Protein AF-A0A2S9XK35-F1 (afdb_monomer)

Mean predicted aligned error: 6.44 Å

InterPro domains:
  IPR001872 Peptidase A8, signal peptidase II [MF_00161] (10-210)
  IPR001872 Peptidase A8, signal peptidase II [PF01252] (18-203)
  IPR001872 Peptidase A8, signal peptidase II [PR00781] (56-64)
  IPR001872 Peptidase A8, signal peptidase II [PR00781] (185-201)
  IPR001872 Peptidase A8, signal peptidase II [PS00855] (112-124)
  IPR001872 Peptidase A8, signal peptidase II [PTHR33695] (13-204)

Structure (mmCIF, N/CA/C/O backbone):
data_AF-A0A2S9XK35-F1
#
_entry.id   AF-A0A2S9XK35-F1
#
loop_
_atom_site.group_PDB
_atom_site.id
_atom_site.type_symbol
_atom_site.label_atom_id
_atom_site.label_alt_id
_atom_site.label_comp_id
_atom_site.label_asym_id
_atom_site.label_entity_id
_atom_site.label_seq_id
_atom_site.pdbx_PDB_ins_code
_atom_site.Cartn_x
_atom_site.Cartn_y
_atom_site.Cartn_z
_atom_site.occupancy
_atom_site.B_iso_or_equiv
_atom_site.auth_seq_id
_atom_site.auth_comp_id
_atom_site.auth_asym_id
_atom_site.auth_atom_id
_atom_site.pdbx_PDB_model_num
ATOM 1 N N . MET A 1 1 ? 19.469 -1.398 -33.735 1.00 47.41 1 MET A N 1
ATOM 2 C CA . MET A 1 1 ? 19.296 -0.023 -33.203 1.00 47.41 1 MET A CA 1
ATOM 3 C C . MET A 1 1 ? 18.673 -0.110 -31.818 1.00 47.41 1 MET A C 1
ATOM 5 O O . MET A 1 1 ? 17.563 -0.621 -31.717 1.00 47.41 1 MET A O 1
ATOM 9 N N . SER A 1 2 ? 19.372 0.320 -30.759 1.00 52.56 2 SER A N 1
ATOM 10 C CA . SER A 1 2 ? 18.796 0.331 -29.409 1.00 52.56 2 SER A CA 1
ATOM 11 C C . SER A 1 2 ? 17.634 1.321 -29.371 1.00 52.56 2 SER A C 1
ATOM 13 O O . SER A 1 2 ? 17.731 2.475 -29.794 1.00 52.56 2 SER A O 1
ATOM 15 N N . ALA A 1 3 ? 16.479 0.855 -28.922 1.00 56.62 3 ALA A N 1
ATOM 16 C CA . ALA A 1 3 ? 15.301 1.690 -28.818 1.00 56.62 3 ALA A CA 1
ATOM 17 C C . ALA A 1 3 ? 15.366 2.485 -27.506 1.00 56.62 3 ALA A C 1
ATOM 19 O O . ALA A 1 3 ? 14.609 2.222 -26.573 1.00 56.62 3 ALA A O 1
ATOM 20 N N . SER A 1 4 ? 16.295 3.439 -27.407 1.00 64.06 4 SER A N 1
ATOM 21 C CA . SER A 1 4 ? 16.491 4.198 -26.174 1.00 64.06 4 SER A CA 1
ATOM 22 C C . SER A 1 4 ? 15.391 5.254 -25.994 1.00 64.06 4 SER A C 1
ATOM 24 O O . SER A 1 4 ? 15.069 6.044 -26.887 1.00 64.06 4 SER A O 1
ATOM 26 N N . ILE A 1 5 ? 14.750 5.243 -24.825 1.00 75.75 5 ILE A N 1
ATOM 27 C CA . ILE A 1 5 ? 14.012 6.400 -24.312 1.00 75.75 5 ILE A CA 1
ATOM 28 C C . ILE A 1 5 ? 15.035 7.218 -23.526 1.00 75.75 5 ILE A C 1
ATOM 30 O O . ILE A 1 5 ? 15.761 6.651 -22.708 1.00 75.75 5 ILE A O 1
ATOM 34 N N . SER A 1 6 ? 15.100 8.534 -23.748 1.00 87.94 6 SER A N 1
ATOM 35 C CA . SER A 1 6 ? 16.012 9.384 -22.979 1.00 87.94 6 SER A CA 1
ATOM 36 C C . SER A 1 6 ? 15.723 9.289 -21.478 1.00 87.94 6 SER A C 1
ATOM 38 O O . SER A 1 6 ? 14.574 9.113 -21.060 1.00 87.94 6 SER A O 1
ATOM 40 N N . GLN A 1 7 ? 16.766 9.427 -20.657 1.00 90.00 7 GLN A N 1
ATOM 41 C CA . GLN A 1 7 ? 16.650 9.340 -19.199 1.00 90.00 7 GLN A CA 1
ATOM 42 C C . GLN A 1 7 ? 15.595 10.312 -18.656 1.00 90.00 7 GLN A C 1
ATOM 44 O O . GLN A 1 7 ? 14.733 9.906 -17.885 1.00 90.00 7 GLN A O 1
ATOM 49 N N . THR A 1 8 ? 15.580 11.557 -19.140 1.00 92.94 8 THR A N 1
ATOM 50 C CA . THR A 1 8 ? 14.581 12.569 -18.762 1.00 92.94 8 THR A CA 1
ATOM 51 C C . THR A 1 8 ? 13.151 12.106 -19.027 1.00 92.94 8 THR A C 1
ATOM 53 O O . THR A 1 8 ? 12.295 12.237 -18.161 1.00 92.94 8 THR A O 1
ATOM 56 N N . ARG A 1 9 ? 12.877 11.516 -20.199 1.00 93.12 9 ARG A N 1
ATOM 57 C CA . ARG A 1 9 ? 11.532 11.024 -20.540 1.00 93.12 9 ARG A CA 1
ATOM 58 C C . ARG A 1 9 ? 11.127 9.834 -19.674 1.00 93.12 9 ARG A C 1
ATOM 60 O O . ARG A 1 9 ? 9.968 9.743 -19.285 1.00 93.12 9 ARG A O 1
ATOM 67 N N . ARG A 1 10 ? 12.069 8.942 -19.348 1.00 93.31 10 ARG A N 1
ATOM 68 C CA . ARG A 1 10 ? 11.820 7.820 -18.430 1.00 93.31 10 ARG A CA 1
ATOM 69 C C . ARG A 1 10 ? 11.496 8.311 -17.023 1.00 93.31 10 ARG A C 1
ATOM 71 O O . 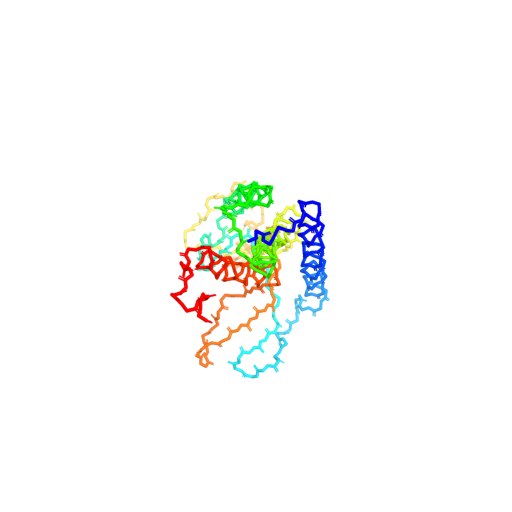ARG A 1 10 ? 10.508 7.871 -16.450 1.00 93.31 10 ARG A O 1
ATOM 78 N N . LEU A 1 11 ? 12.284 9.241 -16.489 1.00 95.69 11 LEU A N 1
ATOM 79 C CA . LEU A 1 11 ? 12.044 9.804 -15.160 1.00 95.69 11 LEU A CA 1
ATOM 80 C C . LEU A 1 11 ? 10.743 10.617 -15.108 1.00 95.69 11 LEU A C 1
ATOM 82 O O . LEU A 1 11 ? 10.013 10.508 -14.131 1.00 95.69 11 LEU A O 1
ATOM 86 N N . ALA A 1 12 ? 10.402 11.353 -16.171 1.00 97.44 12 ALA A N 1
ATOM 87 C CA . ALA A 1 12 ? 9.118 12.046 -16.274 1.00 97.44 12 ALA A CA 1
ATOM 88 C C . ALA A 1 12 ? 7.932 11.066 -16.292 1.00 97.44 12 ALA A C 1
ATOM 90 O O . ALA A 1 12 ? 6.956 11.270 -15.575 1.00 97.44 12 ALA A O 1
ATOM 91 N N . LEU A 1 13 ? 8.033 9.972 -17.059 1.00 97.38 13 LEU A N 1
ATOM 92 C CA . LEU A 1 13 ? 7.028 8.907 -17.060 1.00 97.38 13 LEU A CA 1
ATOM 93 C C . LEU A 1 13 ? 6.891 8.270 -15.673 1.00 97.38 13 LEU A C 1
ATOM 95 O O . LEU A 1 13 ? 5.775 8.104 -15.189 1.00 97.38 13 LEU A O 1
ATOM 99 N N . ALA A 1 14 ? 8.011 7.939 -15.027 1.00 98.19 14 ALA A N 1
ATOM 100 C CA . ALA A 1 14 ? 7.999 7.371 -13.685 1.00 98.19 14 ALA A CA 1
ATOM 101 C C . ALA A 1 14 ? 7.348 8.328 -12.678 1.00 98.19 14 ALA A C 1
ATOM 103 O O . ALA A 1 14 ? 6.465 7.915 -11.936 1.00 98.19 14 ALA A O 1
ATOM 104 N N . GLY A 1 15 ? 7.723 9.610 -12.701 1.00 98.50 15 GLY A N 1
ATOM 105 C CA . GLY A 1 15 ? 7.135 10.639 -11.845 1.00 98.50 15 GLY A CA 1
ATOM 106 C C . GLY A 1 15 ? 5.628 10.791 -12.052 1.00 98.50 15 GLY A C 1
ATOM 107 O O . GLY A 1 15 ? 4.889 10.852 -11.075 1.00 98.50 15 GLY A O 1
ATOM 108 N N . LEU A 1 16 ? 5.157 10.772 -13.304 1.00 98.62 16 LEU A N 1
ATOM 109 C CA . LEU A 1 16 ? 3.727 10.816 -13.616 1.00 98.62 16 LEU A CA 1
ATOM 110 C C . LEU A 1 16 ? 2.985 9.591 -13.063 1.00 98.62 16 LEU A C 1
ATOM 112 O O . LEU A 1 16 ? 1.957 9.745 -12.412 1.00 98.62 16 LEU A O 1
ATOM 116 N N . VAL A 1 17 ? 3.508 8.383 -13.290 1.00 98.75 17 VAL A N 1
ATOM 117 C CA . VAL A 1 17 ? 2.893 7.142 -12.787 1.00 98.75 17 VAL A CA 1
ATOM 118 C C . VAL A 1 17 ? 2.875 7.121 -11.257 1.00 98.75 17 VAL A C 1
ATOM 120 O O . VAL A 1 17 ? 1.852 6.767 -10.676 1.00 98.75 17 VAL A O 1
ATOM 123 N N . VAL A 1 18 ? 3.959 7.556 -10.604 1.00 98.81 18 VAL A N 1
ATOM 124 C CA . VAL A 1 18 ? 4.015 7.685 -9.140 1.00 98.81 18 VAL A CA 1
ATOM 125 C C . VAL A 1 18 ? 2.978 8.682 -8.640 1.00 98.81 18 VAL A C 1
ATOM 127 O O . VAL A 1 18 ? 2.222 8.351 -7.735 1.00 98.81 18 VAL A O 1
ATOM 130 N N . ALA A 1 19 ? 2.898 9.873 -9.237 1.00 98.69 19 ALA A N 1
ATOM 131 C CA . ALA A 1 19 ? 1.948 10.901 -8.824 1.00 98.69 19 ALA A CA 1
ATOM 132 C C . ALA A 1 19 ? 0.492 10.433 -8.965 1.00 98.69 19 ALA A C 1
ATOM 134 O O . ALA A 1 19 ? -0.307 10.634 -8.053 1.00 98.69 19 ALA A O 1
ATOM 135 N N . LEU A 1 20 ? 0.155 9.769 -10.075 1.00 98.69 20 LEU A N 1
ATOM 136 C CA . LEU A 1 20 ? -1.187 9.233 -10.307 1.00 98.69 20 LEU A CA 1
ATOM 137 C C . LEU A 1 20 ? -1.522 8.088 -9.347 1.00 98.69 20 LEU A C 1
ATOM 139 O O . LEU A 1 20 ? -2.587 8.106 -8.733 1.00 98.69 20 LEU A O 1
ATOM 143 N N . GLY A 1 21 ? -0.617 7.117 -9.187 1.00 98.69 21 GLY A N 1
ATOM 144 C CA . GLY A 1 21 ? -0.823 5.982 -8.286 1.00 98.69 21 GLY A CA 1
ATOM 145 C C . GLY A 1 21 ? -0.954 6.421 -6.828 1.00 98.69 21 GLY A C 1
ATOM 146 O O . GLY A 1 21 ? -1.874 5.994 -6.135 1.00 98.69 21 GLY A O 1
ATOM 147 N N . LEU A 1 22 ? -0.088 7.336 -6.386 1.00 98.50 22 LEU A N 1
ATOM 148 C CA . LEU A 1 22 ? -0.118 7.893 -5.037 1.00 98.50 22 LEU A CA 1
ATOM 149 C C . LEU A 1 22 ? -1.368 8.745 -4.796 1.00 98.50 22 LEU A C 1
ATOM 151 O O . LEU A 1 22 ? -2.002 8.626 -3.751 1.00 98.50 22 LEU A O 1
ATOM 155 N N . GLY A 1 23 ? -1.735 9.590 -5.764 1.00 98.62 23 GLY A N 1
ATOM 156 C CA . GLY A 1 23 ? -2.935 10.419 -5.687 1.00 98.62 23 GLY A CA 1
ATOM 157 C C . GLY A 1 23 ? -4.203 9.576 -5.585 1.00 98.62 23 GLY A C 1
ATOM 158 O O . GLY A 1 23 ? -5.043 9.839 -4.726 1.00 98.62 23 GLY A O 1
ATOM 159 N N . LEU A 1 24 ? -4.314 8.524 -6.403 1.00 98.75 24 LEU A N 1
ATOM 160 C CA . LEU A 1 24 ? -5.439 7.592 -6.361 1.00 98.75 24 LEU A CA 1
ATOM 161 C C . LEU A 1 24 ? -5.487 6.811 -5.040 1.00 98.75 24 LEU A C 1
ATOM 163 O O . LEU A 1 24 ? -6.554 6.710 -4.436 1.00 98.75 24 LEU A O 1
ATOM 167 N N . ASP A 1 25 ? -4.352 6.296 -4.562 1.00 98.75 25 ASP A N 1
ATOM 168 C CA . ASP A 1 25 ? -4.268 5.583 -3.282 1.00 98.75 25 ASP A CA 1
ATOM 169 C C . ASP A 1 25 ? -4.704 6.463 -2.107 1.00 98.75 25 ASP A C 1
ATOM 171 O O . ASP A 1 25 ? -5.607 6.111 -1.351 1.00 98.75 25 ASP A O 1
ATOM 175 N N . GLN A 1 26 ? -4.128 7.657 -1.984 1.00 98.75 26 GLN A N 1
ATOM 176 C CA . GLN A 1 26 ? -4.429 8.547 -0.865 1.00 98.75 26 GLN A CA 1
ATOM 177 C C . GLN A 1 26 ? -5.861 9.087 -0.924 1.00 98.75 26 GLN A C 1
ATOM 179 O O . GLN A 1 26 ? -6.517 9.211 0.116 1.00 98.75 26 GLN A O 1
ATOM 184 N N . TRP A 1 27 ? -6.382 9.354 -2.125 1.00 98.69 27 TRP A N 1
ATOM 185 C CA . TRP A 1 27 ? -7.778 9.743 -2.303 1.00 98.69 27 TRP A CA 1
ATOM 186 C C . TRP A 1 27 ? -8.739 8.622 -1.897 1.00 98.69 27 TRP A C 1
ATOM 188 O O . TRP A 1 27 ? -9.655 8.860 -1.108 1.00 98.69 27 TRP A O 1
ATOM 198 N N . THR A 1 28 ? -8.510 7.395 -2.368 1.00 98.69 28 THR A N 1
ATOM 199 C CA . THR A 1 28 ? -9.380 6.251 -2.060 1.00 98.69 28 THR A CA 1
ATOM 200 C C . THR A 1 28 ? -9.310 5.846 -0.587 1.00 98.69 28 THR A C 1
ATOM 202 O O . THR A 1 28 ? -10.352 5.601 0.015 1.00 98.69 28 THR A O 1
ATOM 205 N N . LYS A 1 29 ? -8.135 5.902 0.052 1.00 98.56 29 LYS A N 1
ATOM 206 C CA . LYS A 1 29 ? -7.993 5.718 1.509 1.00 98.56 29 LYS A CA 1
ATOM 207 C C . LYS A 1 29 ? -8.722 6.791 2.309 1.00 98.56 29 LYS A C 1
ATOM 209 O O . LYS A 1 29 ? -9.363 6.489 3.316 1.00 98.56 29 LYS A O 1
ATOM 214 N N . ARG A 1 30 ? -8.657 8.055 1.870 1.00 98.38 30 ARG A N 1
ATOM 215 C CA . ARG A 1 30 ? -9.420 9.138 2.505 1.00 98.38 30 ARG A CA 1
ATOM 216 C C . ARG A 1 30 ? -10.921 8.897 2.375 1.00 98.38 30 ARG A C 1
ATOM 218 O O . ARG A 1 30 ? -11.624 9.045 3.368 1.00 98.38 30 ARG A O 1
ATOM 225 N N . TRP A 1 31 ? -11.383 8.501 1.193 1.00 98.44 31 TRP A N 1
ATOM 226 C CA . TRP A 1 31 ? -12.778 8.144 0.951 1.00 98.44 31 TRP A CA 1
ATOM 227 C C . TRP A 1 31 ? -13.235 6.963 1.819 1.00 98.44 31 TRP A C 1
ATOM 229 O O . TRP A 1 31 ? -14.295 7.048 2.441 1.00 98.44 31 TRP A O 1
ATOM 239 N N . ALA A 1 32 ? -12.432 5.901 1.923 1.00 98.38 32 ALA A N 1
ATOM 240 C CA . ALA A 1 32 ? -12.728 4.749 2.770 1.00 98.38 32 ALA A CA 1
ATOM 241 C C . ALA A 1 32 ? -12.843 5.163 4.245 1.00 98.38 32 ALA A C 1
ATOM 243 O O . ALA A 1 32 ? -13.813 4.815 4.912 1.00 98.38 32 ALA A O 1
ATOM 244 N N . PHE A 1 33 ? -11.916 5.993 4.732 1.00 97.31 33 PHE A N 1
ATOM 245 C CA . PHE A 1 33 ? -11.967 6.525 6.094 1.00 97.31 33 PHE A CA 1
ATOM 246 C C . PHE A 1 33 ? -13.232 7.347 6.372 1.00 97.31 33 PHE A C 1
ATOM 248 O O . PHE A 1 33 ? -13.799 7.244 7.452 1.00 97.31 33 PHE A O 1
ATOM 255 N N . THR A 1 34 ? -13.681 8.185 5.434 1.00 97.44 34 THR A N 1
ATOM 256 C CA . THR A 1 34 ? -14.853 9.047 5.667 1.00 97.44 34 THR A CA 1
ATOM 257 C C . THR A 1 34 ? -16.188 8.350 5.427 1.00 97.44 34 THR A C 1
ATOM 259 O O . THR A 1 34 ? -17.202 8.831 5.919 1.00 97.44 34 THR A O 1
ATOM 262 N N . THR A 1 35 ? -16.204 7.269 4.644 1.00 97.81 35 THR A N 1
ATOM 263 C CA . THR A 1 35 ? -17.449 6.675 4.126 1.00 97.81 35 THR A CA 1
ATOM 264 C C . THR A 1 35 ? -17.699 5.262 4.638 1.00 97.81 35 THR A C 1
ATOM 266 O O . THR A 1 35 ? -18.851 4.895 4.824 1.00 97.81 35 THR A O 1
ATOM 269 N N . LEU A 1 36 ? -16.648 4.462 4.839 1.00 97.94 36 LEU A N 1
ATOM 270 C CA . LEU A 1 36 ? -16.760 3.051 5.231 1.00 97.94 36 LEU A CA 1
ATOM 271 C C . LEU A 1 36 ? -16.461 2.829 6.719 1.00 97.94 36 LEU A C 1
ATOM 273 O O . LEU A 1 36 ? -16.944 1.867 7.308 1.00 97.94 36 LEU A O 1
ATOM 277 N N . ARG A 1 37 ? -15.672 3.707 7.351 1.00 96.19 37 ARG A N 1
ATOM 278 C CA . ARG A 1 37 ? -15.339 3.592 8.778 1.00 96.19 37 ARG A CA 1
ATOM 279 C C . ARG A 1 37 ? -16.618 3.607 9.620 1.00 96.19 37 ARG A C 1
ATOM 281 O O . ARG A 1 37 ? -17.408 4.542 9.519 1.00 96.19 37 ARG A O 1
ATOM 288 N N . GLN A 1 38 ? -16.785 2.589 10.470 1.00 93.50 38 GLN A N 1
ATOM 289 C CA . GLN A 1 38 ? -17.968 2.377 11.326 1.00 93.50 38 GLN A CA 1
ATOM 290 C C . GLN A 1 38 ? -19.287 2.148 10.564 1.00 93.50 38 GLN A C 1
ATOM 292 O O . GLN A 1 38 ? -20.362 2.305 11.139 1.00 93.50 38 GLN A O 1
ATOM 297 N N . GLN A 1 39 ? -19.218 1.768 9.288 1.00 96.69 39 GLN A N 1
ATOM 298 C CA . GLN A 1 39 ? -20.378 1.373 8.494 1.00 96.69 39 GLN A CA 1
ATOM 299 C C . GLN A 1 39 ? -20.355 -0.138 8.226 1.00 96.69 39 GLN A C 1
ATOM 301 O O . GLN A 1 39 ? -19.293 -0.755 8.317 1.00 96.69 39 GLN A O 1
ATOM 306 N N . PRO A 1 40 ? -21.505 -0.750 7.892 1.00 96.19 40 PRO A N 1
ATOM 307 C CA . PRO A 1 40 ? -21.530 -2.108 7.365 1.00 96.19 40 PRO A CA 1
ATOM 308 C C . PRO A 1 40 ? -20.728 -2.202 6.062 1.00 96.19 40 PRO A C 1
ATOM 310 O O . PRO A 1 40 ? -20.687 -1.240 5.287 1.00 96.19 40 PRO A O 1
ATOM 313 N N . ALA A 1 41 ? -20.156 -3.377 5.795 1.00 95.44 41 ALA A N 1
ATOM 314 C CA . ALA A 1 41 ? -19.476 -3.655 4.538 1.00 95.44 41 ALA A CA 1
ATOM 315 C C . ALA A 1 41 ? -20.400 -3.373 3.341 1.00 95.44 41 ALA A C 1
ATOM 317 O O . ALA A 1 41 ? -21.566 -3.780 3.304 1.00 95.44 41 ALA A O 1
ATOM 318 N N . LYS A 1 42 ? -19.876 -2.664 2.341 1.00 96.81 42 LYS A N 1
ATOM 319 C CA . LYS A 1 42 ? -20.589 -2.379 1.099 1.00 96.81 42 LYS 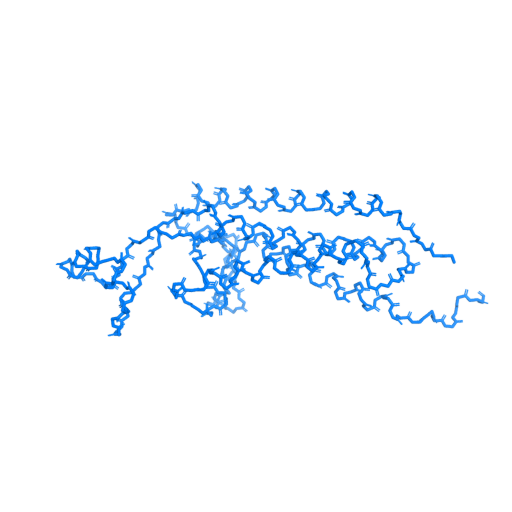A CA 1
ATOM 320 C C . LYS A 1 42 ? -20.340 -3.507 0.104 1.00 96.81 42 LYS A C 1
ATOM 322 O O . LYS A 1 42 ? -19.318 -3.516 -0.581 1.00 96.81 42 LYS A O 1
ATOM 327 N N . VAL A 1 43 ? -21.298 -4.419 -0.007 1.00 96.31 43 VAL A N 1
ATOM 328 C CA . VAL A 1 43 ? -21.262 -5.521 -0.978 1.00 96.31 43 VAL A CA 1
ATOM 329 C C . VAL A 1 43 ? -21.363 -4.963 -2.402 1.00 96.31 43 VAL A C 1
ATOM 331 O O . VAL A 1 43 ? -22.291 -4.218 -2.720 1.00 96.31 43 VAL A O 1
ATOM 334 N N . LEU A 1 44 ? -20.387 -5.290 -3.253 1.00 96.25 44 LEU A N 1
ATOM 335 C CA . LEU A 1 44 ? -20.386 -4.927 -4.676 1.00 96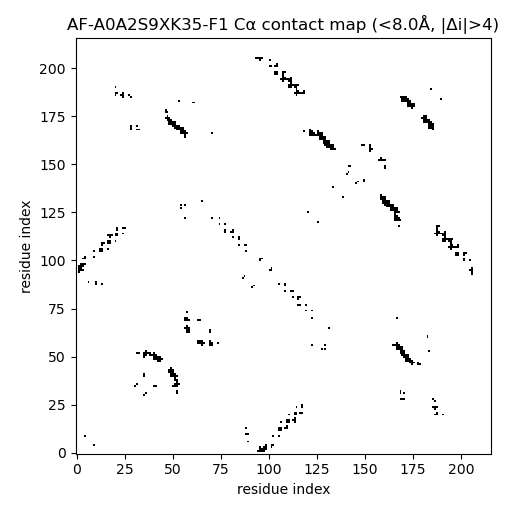.25 44 LEU A CA 1
ATOM 336 C C . LEU A 1 44 ? -20.772 -6.114 -5.556 1.00 96.25 44 LEU A C 1
ATOM 338 O O . LEU A 1 44 ? -21.519 -5.951 -6.517 1.00 96.25 44 LEU A O 1
ATOM 342 N N . VAL A 1 45 ? -20.243 -7.292 -5.225 1.00 94.44 45 VAL A N 1
ATOM 343 C CA . VAL A 1 45 ? -20.577 -8.570 -5.848 1.00 94.44 45 VAL A CA 1
ATOM 344 C C . VAL A 1 45 ? -20.749 -9.568 -4.715 1.00 94.44 45 VAL A C 1
ATOM 346 O O . VAL A 1 45 ? -19.795 -9.831 -3.982 1.00 94.44 45 VAL A O 1
ATOM 349 N N . GLU A 1 46 ? -21.968 -10.077 -4.564 1.00 91.75 46 GLU A N 1
ATOM 350 C CA . GLU A 1 46 ? -22.328 -11.074 -3.552 1.00 91.75 46 GLU A CA 1
ATOM 351 C C . GLU A 1 46 ? -21.327 -12.238 -3.571 1.00 91.75 46 GLU A C 1
ATOM 353 O O . GLU A 1 46 ? -20.937 -12.677 -4.647 1.00 91.75 46 GLU A O 1
ATOM 358 N N . ASP A 1 47 ? -20.844 -12.660 -2.401 1.00 89.62 47 ASP A N 1
ATOM 359 C CA . ASP A 1 47 ? -19.847 -13.728 -2.199 1.00 89.62 47 ASP A CA 1
ATOM 360 C C . ASP A 1 47 ? -18.457 -13.545 -2.841 1.00 89.62 47 ASP A C 1
ATOM 362 O O . ASP A 1 47 ? -17.617 -14.438 -2.726 1.00 89.62 47 ASP A O 1
ATOM 366 N N . TRP A 1 48 ? -18.168 -12.411 -3.495 1.00 92.44 48 TRP A N 1
ATOM 367 C CA . TRP A 1 48 ? -16.901 -12.210 -4.222 1.00 92.44 48 TRP A CA 1
ATOM 368 C C . TRP A 1 48 ? -16.157 -10.930 -3.856 1.00 92.44 48 TRP A C 1
ATOM 370 O O . TRP A 1 48 ? -14.930 -10.960 -3.737 1.00 92.44 48 TRP A O 1
ATOM 380 N N . LEU A 1 49 ? -16.862 -9.805 -3.717 1.00 95.00 49 LEU A N 1
ATOM 381 C CA . LEU A 1 49 ? -16.245 -8.487 -3.576 1.00 95.00 49 LEU A CA 1
ATOM 382 C C . LEU A 1 49 ? -17.094 -7.555 -2.713 1.00 95.00 49 LEU A C 1
ATOM 384 O O . LEU A 1 49 ? -18.231 -7.221 -3.054 1.00 95.00 49 LEU A O 1
ATOM 388 N N . GLU A 1 50 ? -16.476 -7.022 -1.669 1.00 96.38 50 GLU A N 1
ATOM 389 C CA . GLU A 1 50 ? -17.052 -5.977 -0.830 1.00 96.38 50 GLU A CA 1
ATOM 390 C C . GLU A 1 50 ? -16.021 -4.891 -0.507 1.00 96.38 50 GLU A C 1
ATOM 392 O O . GLU A 1 50 ? -14.806 -5.077 -0.651 1.00 96.38 50 GLU A O 1
ATOM 397 N N . LEU A 1 51 ? -16.528 -3.736 -0.079 1.00 98.00 51 LEU A N 1
ATOM 398 C CA . LEU A 1 51 ? -15.725 -2.651 0.464 1.00 98.00 51 LEU A CA 1
ATOM 399 C C . LEU A 1 51 ? -16.012 -2.508 1.958 1.00 98.00 51 LEU A C 1
ATOM 401 O O . LEU A 1 51 ? -17.105 -2.092 2.342 1.00 98.00 51 LEU A O 1
ATOM 405 N N . ASP A 1 52 ? -15.025 -2.829 2.785 1.00 96.81 52 ASP A N 1
ATOM 406 C CA . ASP A 1 52 ? -15.123 -2.829 4.247 1.00 96.81 52 ASP A CA 1
ATOM 407 C C . ASP A 1 52 ? -13.894 -2.153 4.846 1.00 96.81 52 ASP A C 1
ATOM 409 O O . ASP A 1 52 ? -12.773 -2.460 4.453 1.00 96.81 52 ASP A O 1
ATOM 413 N N . TYR A 1 53 ? -14.090 -1.228 5.783 1.00 97.19 53 TYR A N 1
ATOM 414 C CA . TYR A 1 53 ? -12.986 -0.468 6.359 1.00 97.19 53 TYR A CA 1
ATOM 415 C C . TYR A 1 53 ? -12.158 -1.327 7.315 1.00 97.19 53 TYR A C 1
ATOM 417 O O . TYR A 1 53 ? -12.632 -1.735 8.374 1.00 97.19 53 TYR A O 1
ATOM 425 N N . ALA A 1 54 ? -10.879 -1.501 6.996 1.00 94.12 54 ALA A N 1
ATOM 426 C CA . ALA A 1 54 ? -9.900 -2.121 7.870 1.00 94.12 54 ALA A CA 1
ATOM 427 C C . ALA A 1 54 ? -8.730 -1.163 8.121 1.00 94.12 54 ALA A C 1
ATOM 429 O O . ALA A 1 54 ? -8.227 -0.496 7.215 1.00 94.12 54 ALA A O 1
ATOM 430 N N . PHE A 1 55 ? -8.279 -1.102 9.372 1.00 94.31 55 PHE A N 1
ATOM 431 C CA . PHE A 1 55 ? -7.089 -0.348 9.740 1.00 94.31 55 PHE A CA 1
ATOM 432 C C . PHE A 1 55 ? -5.994 -1.295 10.208 1.00 94.31 55 PHE A C 1
ATOM 434 O O . PHE A 1 55 ? -6.167 -2.064 11.153 1.00 94.31 55 PHE A O 1
ATOM 441 N N . ASN A 1 56 ? -4.860 -1.230 9.528 1.00 92.75 56 ASN A N 1
ATOM 442 C CA . ASN A 1 56 ? -3.779 -2.180 9.649 1.00 92.75 56 ASN A CA 1
ATOM 443 C C . ASN A 1 56 ? -2.555 -1.531 10.322 1.00 92.75 56 ASN A C 1
ATOM 445 O O . ASN A 1 56 ? -1.772 -0.843 9.657 1.00 92.75 56 ASN A O 1
ATOM 449 N N . PRO A 1 57 ? -2.345 -1.738 11.635 1.00 88.62 57 PRO A N 1
ATOM 450 C CA . PRO A 1 57 ? -1.241 -1.116 12.366 1.00 88.62 57 PRO A CA 1
ATOM 451 C C . PRO A 1 57 ? 0.122 -1.774 12.100 1.00 88.62 57 PRO A C 1
ATOM 453 O O . PRO A 1 57 ? 1.150 -1.240 12.519 1.00 88.62 57 PRO A O 1
ATOM 456 N N . GLY A 1 58 ? 0.158 -2.934 11.441 1.00 79.94 58 GLY A N 1
ATOM 457 C CA . GLY A 1 58 ? 1.381 -3.727 11.331 1.00 79.94 58 GLY A CA 1
ATOM 458 C C . GLY A 1 58 ? 1.185 -5.216 11.062 1.00 79.94 58 GLY A C 1
ATOM 459 O O . GLY A 1 58 ? 2.104 -5.975 11.326 1.00 79.94 58 GLY A O 1
ATOM 460 N N . SER A 1 59 ? 0.046 -5.648 10.529 1.00 74.19 59 SER A N 1
ATOM 461 C CA . SER A 1 59 ? -0.146 -7.016 10.047 1.00 74.19 59 SER A CA 1
ATOM 462 C C . SER A 1 59 ? 0.073 -7.075 8.535 1.00 74.19 59 SER A C 1
ATOM 464 O O . SER A 1 59 ? -0.368 -6.200 7.795 1.00 74.19 59 SER A O 1
ATOM 466 N N . ALA A 1 60 ? 0.743 -8.104 8.028 1.00 67.62 60 ALA A N 1
ATOM 467 C CA . ALA A 1 60 ? 0.734 -8.394 6.593 1.00 67.62 60 ALA A CA 1
ATOM 468 C C . ALA A 1 60 ? 0.488 -9.881 6.397 1.00 67.62 60 ALA A C 1
ATOM 470 O O . ALA A 1 60 ? 1.244 -10.697 6.914 1.00 67.62 60 ALA A O 1
ATOM 471 N N . PHE A 1 61 ? -0.577 -10.239 5.675 1.00 64.94 61 PHE A N 1
ATOM 472 C CA . PHE A 1 61 ? -0.959 -11.639 5.442 1.00 64.94 61 PHE A CA 1
ATOM 473 C C . PHE A 1 61 ? -1.101 -12.467 6.737 1.00 64.94 61 PHE A C 1
ATOM 475 O O . PHE A 1 61 ? -0.787 -13.653 6.760 1.00 64.94 61 PHE A O 1
ATOM 482 N N . GLY A 1 62 ? -1.536 -11.837 7.836 1.00 64.38 62 GLY A N 1
ATOM 483 C CA . GLY A 1 62 ? -1.648 -12.475 9.153 1.00 64.38 62 GLY A CA 1
ATOM 484 C C . GLY A 1 62 ? -0.329 -12.592 9.928 1.00 64.38 62 GLY A C 1
ATOM 485 O O . GLY A 1 62 ? -0.336 -13.061 11.062 1.00 64.38 62 GLY A O 1
ATOM 486 N N . MET A 1 63 ? 0.795 -12.146 9.359 1.00 65.19 63 MET A N 1
ATOM 487 C CA . MET A 1 63 ? 2.080 -12.070 10.056 1.00 65.19 63 MET A CA 1
ATOM 488 C C . MET A 1 63 ? 2.114 -10.860 10.994 1.00 65.19 63 MET A C 1
ATOM 490 O O . MET A 1 63 ? 1.549 -9.816 10.680 1.00 65.19 63 MET A O 1
ATOM 494 N N . PHE A 1 64 ? 2.823 -10.998 12.115 1.00 68.88 64 PHE A N 1
ATOM 495 C CA . PHE A 1 64 ? 3.094 -9.965 13.126 1.00 68.88 64 PHE A CA 1
ATOM 496 C C . PHE A 1 64 ? 1.911 -9.452 13.965 1.00 68.88 64 PHE A C 1
ATOM 498 O O . PHE A 1 64 ? 2.164 -8.819 14.982 1.00 68.88 64 PHE A O 1
ATOM 505 N N . GLY A 1 65 ? 0.653 -9.753 13.626 1.00 69.94 65 GLY A N 1
ATOM 506 C CA . GLY A 1 65 ? -0.501 -9.477 14.496 1.00 69.94 65 GLY A CA 1
ATOM 507 C C . GLY A 1 65 ? -0.526 -8.052 15.076 1.00 69.94 65 GLY A C 1
ATOM 508 O O . GLY A 1 65 ? -0.333 -7.077 14.351 1.00 69.94 65 GLY A O 1
ATOM 509 N N . ASP A 1 66 ? -0.743 -7.946 16.390 1.00 69.62 66 ASP A N 1
ATOM 510 C CA . ASP A 1 66 ? -0.752 -6.676 17.130 1.00 69.62 66 ASP A CA 1
ATOM 511 C C . ASP A 1 66 ? 0.636 -6.248 17.648 1.00 69.62 66 ASP A C 1
ATOM 513 O O . ASP A 1 66 ? 0.731 -5.279 18.405 1.00 69.62 66 ASP A O 1
ATOM 517 N N . GLU A 1 67 ? 1.719 -6.910 17.225 1.00 76.12 67 GLU A N 1
ATOM 518 C CA . GLU A 1 67 ? 3.060 -6.687 17.769 1.00 76.12 67 GLU A CA 1
ATOM 519 C C . GLU A 1 67 ? 3.514 -5.214 17.648 1.00 76.12 67 GLU A C 1
ATOM 521 O O . GLU A 1 67 ? 3.409 -4.601 16.572 1.00 76.12 67 GLU A O 1
ATOM 526 N N . PRO A 1 68 ? 4.073 -4.616 18.719 1.00 72.94 68 PRO A N 1
ATOM 527 C CA . PRO A 1 68 ? 4.516 -3.220 18.704 1.00 72.94 68 PRO A CA 1
ATOM 528 C C . PRO A 1 68 ? 5.574 -2.922 17.629 1.00 72.94 68 PRO A C 1
ATOM 530 O O . PRO A 1 68 ? 5.546 -1.866 16.994 1.00 72.94 68 PRO A O 1
ATOM 533 N N . GLY A 1 69 ? 6.489 -3.868 17.382 1.00 82.81 69 GLY A N 1
ATOM 534 C CA . GLY A 1 69 ? 7.628 -3.695 16.473 1.00 82.81 69 GLY A CA 1
ATOM 535 C C . GLY A 1 69 ? 7.308 -3.839 14.982 1.00 82.81 69 GLY A C 1
ATOM 536 O O . GLY A 1 69 ? 8.105 -3.419 14.140 1.00 82.81 69 GLY A O 1
ATOM 537 N N . ALA A 1 70 ? 6.145 -4.393 14.632 1.00 85.44 70 ALA A N 1
ATOM 538 C CA . ALA A 1 70 ? 5.825 -4.757 13.254 1.00 85.44 70 ALA A CA 1
ATOM 539 C C . ALA A 1 70 ? 5.827 -3.547 12.309 1.00 85.44 70 ALA A C 1
ATOM 541 O O . ALA A 1 70 ? 6.427 -3.570 11.232 1.00 85.44 70 ALA A O 1
ATOM 542 N N . ARG A 1 71 ? 5.232 -2.433 12.755 1.00 89.38 71 ARG A N 1
ATOM 543 C CA . ARG A 1 71 ? 5.214 -1.163 12.017 1.00 89.38 71 ARG A CA 1
ATOM 544 C C . ARG A 1 71 ? 6.621 -0.695 11.646 1.00 89.38 71 ARG A C 1
ATOM 546 O O . ARG A 1 71 ? 6.842 -0.272 10.512 1.00 89.38 71 ARG A O 1
ATOM 553 N N . THR A 1 72 ? 7.557 -0.770 12.589 1.00 90.56 72 THR A N 1
ATOM 554 C CA . THR A 1 72 ? 8.943 -0.331 12.390 1.00 90.56 72 THR A CA 1
ATOM 555 C C . THR A 1 72 ? 9.628 -1.163 11.313 1.00 90.56 72 THR A C 1
ATOM 557 O O . THR A 1 72 ? 10.268 -0.592 10.432 1.00 90.56 72 THR A O 1
ATOM 560 N N . ILE A 1 73 ? 9.428 -2.485 11.323 1.00 91.31 73 ILE A N 1
ATOM 561 C CA . ILE A 1 73 ? 9.953 -3.385 10.287 1.00 91.31 73 ILE A CA 1
ATOM 562 C C . ILE A 1 73 ? 9.432 -2.959 8.912 1.00 91.31 73 ILE A C 1
ATOM 564 O O . ILE A 1 73 ? 10.228 -2.724 8.005 1.00 91.31 73 ILE A O 1
ATOM 568 N N . PHE A 1 74 ? 8.117 -2.759 8.763 1.00 92.31 74 PHE A N 1
ATOM 569 C CA . PHE A 1 74 ? 7.554 -2.332 7.481 1.00 92.31 74 PHE A CA 1
ATOM 57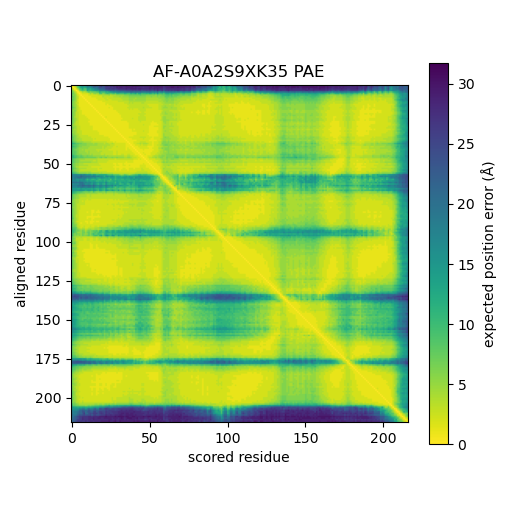0 C C . PHE A 1 74 ? 8.085 -0.978 7.014 1.00 92.31 74 PHE A C 1
ATOM 572 O O . PHE A 1 74 ? 8.370 -0.830 5.828 1.00 92.31 74 PHE A O 1
ATOM 579 N N . ILE A 1 75 ? 8.243 0.003 7.909 1.00 95.00 75 ILE A N 1
ATOM 580 C CA . ILE A 1 75 ? 8.814 1.312 7.557 1.00 95.00 75 ILE A CA 1
ATOM 581 C C . ILE A 1 75 ? 10.242 1.139 7.034 1.00 95.00 75 ILE A C 1
ATOM 583 O O . ILE A 1 75 ? 10.548 1.596 5.934 1.00 95.00 75 ILE A O 1
ATOM 587 N N . VAL A 1 76 ? 11.097 0.447 7.790 1.00 96.00 76 VAL A N 1
ATOM 588 C CA . VAL A 1 76 ? 12.511 0.257 7.443 1.00 96.00 76 VAL A CA 1
ATOM 589 C C . VAL A 1 76 ? 12.647 -0.492 6.117 1.00 96.00 76 VAL A C 1
ATOM 591 O O . VAL A 1 76 ? 13.316 -0.007 5.203 1.00 96.00 76 VAL A O 1
ATOM 594 N N . THR A 1 77 ? 11.960 -1.626 5.964 1.00 94.69 77 THR A N 1
ATOM 595 C CA . THR A 1 77 ? 11.975 -2.408 4.721 1.00 94.69 77 THR A CA 1
ATOM 596 C C . THR A 1 77 ? 11.461 -1.592 3.536 1.00 94.69 77 THR A C 1
ATOM 598 O O . THR A 1 77 ? 12.052 -1.646 2.459 1.00 94.69 77 THR A O 1
ATOM 601 N N . THR A 1 78 ? 10.408 -0.790 3.721 1.00 96.56 78 THR A N 1
ATOM 602 C CA . THR A 1 78 ? 9.851 0.046 2.645 1.00 96.56 78 THR A CA 1
ATOM 603 C C . THR A 1 78 ? 10.818 1.148 2.223 1.00 96.56 78 THR A C 1
ATOM 605 O O . THR A 1 78 ? 10.985 1.381 1.028 1.00 96.56 78 THR A O 1
ATOM 608 N N . VAL A 1 79 ? 11.506 1.795 3.169 1.00 98.25 79 VAL A N 1
ATOM 609 C CA . VAL A 1 79 ? 12.537 2.798 2.857 1.00 98.25 79 VAL A CA 1
ATOM 610 C C . VAL A 1 79 ? 13.664 2.169 2.038 1.00 98.25 79 VAL A C 1
ATOM 612 O O . VAL A 1 79 ? 14.012 2.698 0.984 1.00 98.25 79 VAL A O 1
ATOM 615 N N . PHE A 1 80 ? 14.186 1.010 2.452 1.00 98.44 80 PHE A N 1
ATOM 616 C CA . PHE A 1 80 ? 15.213 0.304 1.679 1.00 98.44 80 PHE A CA 1
ATOM 617 C C . PHE A 1 80 ? 14.722 -0.110 0.286 1.00 98.44 80 PHE A C 1
ATOM 619 O O . PHE A 1 80 ? 15.447 0.072 -0.693 1.00 98.44 80 PHE A O 1
ATOM 626 N N . ALA A 1 81 ? 13.487 -0.606 0.170 1.00 98.12 81 ALA A N 1
ATOM 627 C CA . ALA A 1 81 ? 12.895 -0.958 -1.117 1.00 98.12 81 ALA A CA 1
ATOM 628 C C . ALA A 1 81 ? 12.762 0.264 -2.043 1.00 98.12 81 ALA A C 1
ATOM 630 O O . ALA A 1 81 ? 13.127 0.181 -3.214 1.00 98.12 81 ALA A O 1
ATOM 631 N N . LEU A 1 82 ? 12.304 1.412 -1.531 1.00 98.56 82 LEU A N 1
ATOM 632 C CA . LEU A 1 82 ? 12.198 2.658 -2.298 1.00 98.56 82 LEU A CA 1
ATOM 633 C C . LEU A 1 82 ? 13.567 3.171 -2.758 1.00 98.56 82 LEU A C 1
ATOM 635 O O . LEU A 1 82 ? 13.704 3.574 -3.914 1.00 98.56 82 LEU A O 1
ATOM 639 N N . LEU A 1 83 ? 14.586 3.113 -1.894 1.00 98.56 83 LEU A N 1
ATOM 640 C CA . LEU A 1 83 ? 15.961 3.453 -2.270 1.00 98.56 83 LEU A CA 1
ATOM 641 C C . LEU A 1 83 ? 16.467 2.527 -3.381 1.00 98.56 83 LEU A C 1
ATOM 643 O O . LEU A 1 83 ? 17.020 2.998 -4.373 1.00 98.56 83 LEU A O 1
ATOM 647 N N . TYR A 1 84 ? 16.222 1.221 -3.266 1.00 98.31 84 TYR A N 1
ATOM 648 C CA . TYR A 1 84 ? 16.604 0.266 -4.300 1.00 98.31 84 TYR A CA 1
ATOM 649 C C . TYR A 1 84 ? 15.874 0.539 -5.625 1.00 98.31 84 TYR A C 1
ATOM 651 O O . TYR A 1 84 ? 16.519 0.660 -6.667 1.00 98.31 84 TYR A O 1
ATOM 659 N N . ILE A 1 85 ? 14.556 0.756 -5.603 1.00 98.31 85 ILE A N 1
ATOM 660 C CA . ILE A 1 85 ? 13.772 1.113 -6.796 1.00 98.31 85 ILE A CA 1
ATOM 661 C C . ILE A 1 85 ? 14.290 2.410 -7.433 1.00 98.31 85 ILE A C 1
ATOM 663 O O . ILE A 1 85 ? 14.398 2.485 -8.658 1.00 98.31 85 ILE A O 1
ATOM 667 N N . ALA A 1 86 ? 14.674 3.410 -6.636 1.00 97.81 86 ALA A N 1
ATOM 668 C CA . ALA A 1 86 ? 15.269 4.642 -7.148 1.00 97.81 86 ALA A CA 1
ATOM 669 C C . ALA A 1 86 ? 16.582 4.374 -7.904 1.00 97.81 86 ALA A C 1
ATOM 671 O O . ALA A 1 86 ? 16.797 4.947 -8.976 1.00 97.81 86 ALA A O 1
ATOM 672 N N . THR A 1 87 ? 17.425 3.455 -7.413 1.00 97.44 87 THR A N 1
ATOM 673 C CA . THR A 1 87 ? 18.649 3.061 -8.132 1.00 97.44 87 THR A CA 1
ATOM 674 C C . THR A 1 87 ? 18.330 2.370 -9.459 1.00 97.44 87 THR A C 1
ATOM 676 O O . THR A 1 87 ? 18.964 2.690 -10.462 1.00 97.44 87 THR A O 1
ATOM 679 N N . LEU A 1 88 ? 17.304 1.511 -9.510 1.00 96.50 88 LEU A N 1
ATOM 680 C CA . LEU A 1 88 ? 16.859 0.839 -10.739 1.00 96.50 88 LEU A CA 1
ATOM 681 C C . LEU A 1 88 ? 16.212 1.798 -11.751 1.00 96.50 88 LEU A C 1
ATOM 683 O O . LEU A 1 88 ? 16.388 1.649 -12.961 1.00 96.50 88 LEU A O 1
ATOM 687 N N . LEU A 1 89 ? 15.480 2.812 -11.284 1.00 95.38 89 LEU A N 1
ATOM 688 C CA . LEU A 1 89 ? 14.947 3.864 -12.153 1.00 95.38 89 LEU A CA 1
ATOM 689 C C . LEU A 1 89 ? 16.082 4.695 -12.762 1.00 95.38 89 LEU A C 1
ATOM 691 O O . LEU A 1 89 ? 16.052 4.988 -13.963 1.00 95.38 89 LEU A O 1
ATOM 695 N N . TRP A 1 90 ? 17.103 5.015 -11.960 1.00 95.25 90 TRP A N 1
ATOM 696 C CA . TRP A 1 90 ? 18.290 5.743 -12.404 1.00 95.25 90 TRP A CA 1
ATOM 697 C C . TRP A 1 90 ? 19.151 4.921 -13.374 1.00 95.25 90 TRP A C 1
ATOM 699 O O . TRP A 1 90 ? 19.559 5.420 -14.423 1.00 95.25 90 TRP A O 1
ATOM 709 N N . ARG A 1 91 ? 19.392 3.647 -13.051 1.00 92.81 91 ARG A N 1
ATOM 710 C CA . ARG A 1 91 ? 20.217 2.695 -13.806 1.00 92.81 91 ARG A CA 1
ATOM 711 C C . ARG A 1 91 ? 19.454 1.373 -13.974 1.00 92.81 91 ARG A C 1
ATOM 713 O O . ARG A 1 91 ? 19.548 0.508 -13.106 1.00 92.81 91 ARG A O 1
ATOM 720 N N . PRO A 1 92 ? 18.688 1.207 -15.066 1.00 90.31 92 PRO A N 1
ATOM 721 C CA . PRO A 1 92 ? 17.921 -0.013 -15.293 1.00 90.31 92 PRO A CA 1
ATOM 722 C C . PRO A 1 92 ? 18.852 -1.218 -15.512 1.00 90.31 92 PRO A C 1
ATOM 724 O O . PRO A 1 92 ? 19.948 -1.046 -16.043 1.00 90.31 92 PRO A O 1
ATOM 727 N N . PRO A 1 93 ? 18.410 -2.441 -15.168 1.00 85.69 93 PRO A N 1
ATOM 728 C CA . PRO A 1 93 ? 19.261 -3.637 -15.119 1.00 85.69 93 PRO A CA 1
ATOM 729 C C . PRO A 1 93 ? 19.707 -4.191 -16.488 1.00 85.69 93 PRO A C 1
ATOM 731 O O . PRO A 1 93 ? 20.326 -5.246 -16.539 1.00 85.69 93 PRO A O 1
ATOM 734 N N . GLY A 1 94 ? 19.409 -3.514 -17.601 1.00 82.62 94 GLY A N 1
ATOM 735 C CA . GLY A 1 94 ? 19.811 -3.955 -18.935 1.00 82.62 94 GLY A CA 1
ATOM 736 C C . GLY A 1 94 ? 19.340 -3.028 -20.054 1.00 82.62 94 GLY A C 1
ATOM 737 O O . GLY A 1 94 ? 18.613 -2.055 -19.825 1.00 82.62 94 GLY A O 1
ATOM 738 N N . GLU A 1 95 ? 19.747 -3.346 -21.283 1.00 81.31 95 GLU A N 1
ATOM 739 C CA . GLU A 1 95 ? 19.315 -2.623 -22.477 1.00 81.31 95 GLU A CA 1
ATOM 740 C C . GLU A 1 95 ? 17.995 -3.181 -23.012 1.00 81.31 95 GLU A C 1
ATOM 742 O O . GLU A 1 95 ? 17.897 -4.307 -23.500 1.00 81.31 95 GLU A O 1
ATOM 747 N N . ALA A 1 96 ? 16.950 -2.361 -22.951 1.00 83.44 96 ALA A N 1
ATOM 748 C CA . ALA A 1 96 ? 15.665 -2.716 -23.524 1.00 83.44 96 ALA A CA 1
ATOM 749 C C . ALA A 1 96 ? 15.723 -2.716 -25.061 1.00 83.44 96 ALA A C 1
ATOM 751 O O . ALA A 1 96 ? 16.097 -1.732 -25.699 1.00 83.44 96 ALA A O 1
ATOM 752 N N . ARG A 1 97 ? 15.243 -3.805 -25.666 1.00 80.12 97 ARG A N 1
ATOM 753 C CA . ARG A 1 97 ? 15.218 -3.993 -27.128 1.00 80.12 97 ARG A CA 1
ATOM 754 C C . ARG A 1 97 ? 14.288 -3.034 -27.854 1.00 80.12 97 ARG A C 1
ATOM 756 O O . ARG A 1 97 ? 14.554 -2.627 -28.978 1.00 80.12 97 ARG A O 1
ATOM 763 N N . THR A 1 98 ? 13.169 -2.698 -27.216 1.00 88.00 98 THR A N 1
ATOM 764 C CA . THR A 1 98 ? 12.136 -1.824 -27.778 1.00 88.00 98 THR A CA 1
ATOM 765 C C . THR A 1 98 ? 11.762 -0.734 -26.781 1.00 88.00 98 THR A C 1
ATOM 767 O O . THR A 1 98 ? 11.835 -0.934 -25.565 1.00 88.00 98 THR A O 1
ATOM 770 N N . ARG A 1 99 ? 11.266 0.407 -27.287 1.00 89.50 99 ARG A N 1
ATOM 771 C CA . ARG A 1 99 ? 10.741 1.492 -26.436 1.00 89.50 99 ARG A CA 1
ATOM 772 C C . ARG A 1 99 ? 9.611 0.996 -25.535 1.00 89.50 99 ARG A C 1
ATOM 774 O O . ARG A 1 99 ? 9.491 1.453 -24.407 1.00 89.50 99 ARG A O 1
ATOM 781 N N . ARG A 1 100 ? 8.803 0.042 -26.016 1.00 90.88 100 ARG A N 1
ATOM 782 C CA . ARG A 1 100 ? 7.721 -0.569 -25.233 1.00 90.88 100 ARG A CA 1
ATOM 783 C C . ARG A 1 100 ? 8.273 -1.318 -24.025 1.00 90.88 100 ARG A C 1
ATOM 785 O O . ARG A 1 100 ? 7.819 -1.057 -22.923 1.00 90.88 100 ARG A O 1
ATOM 792 N N . VAL A 1 101 ? 9.293 -2.158 -24.210 1.00 91.69 101 VAL A N 1
ATOM 793 C CA . VAL A 1 101 ? 9.943 -2.882 -23.100 1.00 91.69 101 VAL A CA 1
ATOM 794 C C . VAL A 1 101 ? 10.568 -1.902 -22.100 1.00 91.69 101 VAL A C 1
ATOM 796 O O . VAL A 1 101 ? 10.352 -2.041 -20.899 1.00 91.69 101 VAL A O 1
ATOM 799 N N . ALA A 1 102 ? 11.256 -0.858 -22.576 1.00 91.81 102 ALA A N 1
ATOM 800 C CA . ALA A 1 102 ? 11.812 0.184 -21.706 1.00 91.81 102 ALA A CA 1
ATOM 801 C C . ALA A 1 102 ? 10.726 0.911 -20.885 1.00 91.81 102 ALA A C 1
ATOM 803 O O . ALA A 1 102 ? 10.914 1.194 -19.698 1.00 91.81 102 ALA A O 1
ATOM 804 N N . ALA A 1 103 ? 9.585 1.211 -21.514 1.00 93.94 103 ALA A N 1
ATOM 805 C CA . ALA A 1 103 ? 8.443 1.833 -20.856 1.00 93.94 103 ALA A CA 1
ATOM 806 C C . ALA A 1 103 ? 7.798 0.884 -19.839 1.00 93.94 103 ALA A C 1
ATOM 808 O O . ALA A 1 103 ? 7.522 1.322 -18.730 1.00 93.94 103 ALA A O 1
ATOM 809 N N . THR A 1 104 ? 7.636 -0.405 -20.160 1.00 95.00 104 THR A N 1
ATOM 810 C CA . THR A 1 104 ? 7.114 -1.417 -19.229 1.00 95.00 104 THR A CA 1
ATOM 811 C C . THR A 1 104 ? 7.953 -1.489 -17.957 1.00 95.00 104 THR A C 1
ATOM 813 O O . THR A 1 104 ? 7.383 -1.380 -16.879 1.00 95.00 104 THR A O 1
ATOM 816 N N . GLY A 1 105 ? 9.284 -1.576 -18.065 1.00 95.38 105 GLY A N 1
ATOM 817 C CA . GLY A 1 105 ? 10.165 -1.584 -16.889 1.00 95.38 105 GLY A CA 1
ATOM 818 C C . GLY A 1 105 ? 10.129 -0.275 -16.090 1.00 95.38 105 GLY A C 1
ATOM 819 O O . GLY A 1 105 ? 10.248 -0.268 -14.869 1.00 95.38 105 GLY A O 1
ATOM 820 N N . THR A 1 106 ? 9.922 0.859 -16.766 1.00 96.56 106 THR A N 1
ATOM 821 C CA . THR A 1 106 ? 9.779 2.159 -16.091 1.00 96.56 106 THR A CA 1
ATOM 822 C C . THR A 1 106 ? 8.445 2.254 -15.343 1.00 96.56 106 THR A C 1
ATOM 824 O O . THR A 1 106 ? 8.426 2.650 -14.182 1.00 96.56 106 THR A O 1
ATOM 827 N N . ILE A 1 107 ? 7.338 1.854 -15.978 1.00 98.00 107 ILE A N 1
ATOM 828 C CA . ILE A 1 107 ? 5.995 1.838 -15.383 1.00 98.00 107 ILE A CA 1
ATOM 829 C C . ILE A 1 107 ? 5.944 0.851 -14.217 1.00 98.00 107 ILE A C 1
ATOM 831 O O . ILE A 1 107 ? 5.389 1.180 -13.177 1.00 98.00 107 ILE A O 1
ATOM 835 N N . SER A 1 108 ? 6.554 -0.328 -14.354 1.00 98.25 108 SER A N 1
ATOM 836 C CA . SER A 1 108 ? 6.561 -1.348 -13.306 1.00 98.25 108 SER A CA 1
ATOM 837 C C . SER A 1 108 ? 7.249 -0.853 -12.033 1.00 98.25 108 SER A C 1
ATOM 839 O O . SER A 1 108 ? 6.664 -0.910 -10.955 1.00 98.25 108 SER A O 1
ATOM 841 N N . LEU A 1 109 ? 8.454 -0.285 -12.162 1.00 98.38 109 LEU A N 1
ATOM 842 C CA . LEU A 1 109 ? 9.193 0.300 -11.040 1.00 98.38 109 LEU A CA 1
ATOM 843 C C . LEU A 1 109 ? 8.451 1.499 -10.437 1.00 98.38 109 LEU A C 1
ATOM 845 O O . LEU A 1 109 ? 8.422 1.654 -9.219 1.00 98.38 109 LEU A O 1
ATOM 849 N N . ALA A 1 110 ? 7.818 2.327 -11.271 1.00 98.62 110 ALA A N 1
ATOM 850 C CA . ALA A 1 110 ? 7.029 3.463 -10.811 1.00 98.62 110 ALA A CA 1
ATOM 851 C C . ALA A 1 110 ? 5.762 3.039 -10.050 1.00 98.62 110 ALA A C 1
ATOM 853 O O . ALA A 1 110 ? 5.450 3.642 -9.031 1.00 98.62 110 ALA A O 1
ATOM 854 N N . LEU A 1 111 ? 5.066 1.982 -10.482 1.00 98.88 111 LEU A N 1
ATOM 855 C CA . LEU A 1 111 ? 3.931 1.405 -9.751 1.00 98.88 111 LEU A CA 1
ATOM 856 C C . LEU A 1 111 ? 4.371 0.821 -8.404 1.00 98.88 111 LEU A C 1
ATOM 858 O O . LEU A 1 111 ? 3.734 1.089 -7.387 1.00 98.88 111 LEU A O 1
ATOM 862 N N . MET A 1 112 ? 5.495 0.096 -8.374 1.00 98.81 112 MET A N 1
ATOM 863 C CA . MET A 1 112 ? 6.067 -0.412 -7.123 1.00 98.81 112 MET A CA 1
ATOM 864 C C . MET A 1 112 ? 6.419 0.733 -6.166 1.00 98.81 112 MET A C 1
ATOM 866 O O . MET A 1 112 ? 6.082 0.666 -4.988 1.00 98.81 112 MET A O 1
ATOM 870 N N . ALA A 1 113 ? 7.042 1.805 -6.671 1.00 98.81 113 ALA A N 1
ATOM 871 C CA . ALA A 1 113 ? 7.346 2.994 -5.879 1.00 98.81 113 ALA A CA 1
ATOM 872 C C . ALA A 1 113 ? 6.077 3.702 -5.381 1.00 98.81 113 ALA A C 1
ATOM 874 O O . ALA A 1 113 ? 6.022 4.078 -4.215 1.00 98.81 113 ALA A O 1
ATOM 875 N N . ALA A 1 114 ? 5.055 3.856 -6.231 1.00 98.81 114 ALA A N 1
ATOM 876 C CA . ALA A 1 114 ? 3.781 4.472 -5.866 1.00 98.81 114 ALA A CA 1
ATOM 877 C C . ALA A 1 114 ? 3.095 3.709 -4.727 1.00 98.81 114 ALA A C 1
ATOM 879 O O . ALA A 1 114 ? 2.694 4.312 -3.733 1.00 98.81 114 ALA A O 1
ATOM 880 N N . GLY A 1 115 ? 3.010 2.380 -4.851 1.00 98.56 115 GLY A N 1
ATOM 881 C CA . GLY A 1 115 ? 2.397 1.526 -3.841 1.00 98.56 115 GLY A CA 1
ATOM 882 C C . GLY A 1 115 ? 3.187 1.495 -2.534 1.00 98.56 115 GLY A C 1
ATOM 883 O O . GLY A 1 115 ? 2.633 1.744 -1.465 1.00 98.56 115 GLY A O 1
ATOM 884 N N . ALA A 1 116 ? 4.505 1.291 -2.609 1.00 98.44 116 ALA A N 1
ATOM 885 C CA . ALA A 1 116 ? 5.383 1.345 -1.441 1.00 98.44 116 ALA A CA 1
ATOM 886 C C . ALA A 1 116 ? 5.278 2.693 -0.707 1.00 98.44 116 ALA A C 1
ATOM 888 O O . ALA A 1 116 ? 5.117 2.728 0.512 1.00 98.44 116 ALA A O 1
ATOM 889 N N . LEU A 1 117 ? 5.310 3.807 -1.444 1.00 98.62 117 LEU A N 1
ATOM 890 C CA . LEU A 1 117 ? 5.221 5.143 -0.865 1.00 98.62 117 LEU A CA 1
ATOM 891 C C . LEU A 1 117 ? 3.838 5.430 -0.265 1.00 98.62 117 LEU A C 1
ATOM 893 O O . LEU A 1 117 ? 3.777 5.946 0.845 1.00 98.62 117 LEU A O 1
ATOM 897 N N . GLY A 1 118 ? 2.735 5.065 -0.928 1.00 98.50 118 GLY A N 1
ATOM 898 C CA . GLY A 1 118 ? 1.380 5.282 -0.394 1.00 98.50 118 GLY A CA 1
ATOM 899 C C . GLY A 1 118 ? 1.140 4.555 0.930 1.00 98.50 118 GLY A C 1
ATOM 900 O O . GLY A 1 118 ? 0.582 5.103 1.881 1.00 98.50 118 GLY A O 1
ATOM 901 N N . ASN A 1 119 ? 1.668 3.340 1.040 1.00 97.94 119 ASN A N 1
ATOM 902 C CA . ASN A 1 119 ? 1.644 2.553 2.267 1.00 97.94 119 ASN A CA 1
ATOM 903 C C . ASN A 1 119 ? 2.640 3.041 3.337 1.00 97.94 119 ASN A C 1
ATOM 905 O O . ASN A 1 119 ? 2.419 2.811 4.529 1.00 97.94 119 ASN A O 1
ATOM 909 N N . LEU A 1 120 ? 3.727 3.713 2.948 1.00 98.00 120 LEU A N 1
ATOM 910 C CA . LEU A 1 120 ? 4.649 4.373 3.877 1.00 98.00 120 LEU A CA 1
ATOM 911 C C . LEU A 1 120 ? 4.045 5.659 4.458 1.00 98.00 120 LEU A C 1
ATOM 913 O O . LEU A 1 120 ? 4.157 5.876 5.662 1.00 98.00 120 LEU A O 1
ATOM 917 N N . ILE A 1 121 ? 3.380 6.477 3.633 1.00 98.38 121 ILE A N 1
ATOM 918 C CA . ILE A 1 121 ? 2.702 7.712 4.066 1.00 98.38 121 ILE A CA 1
ATOM 919 C C . ILE A 1 121 ? 1.710 7.402 5.185 1.00 98.38 121 ILE A C 1
ATOM 921 O O . ILE A 1 121 ? 1.759 8.005 6.255 1.00 98.38 121 ILE A O 1
ATOM 925 N N . ASP A 1 122 ? 0.852 6.412 4.965 1.00 97.62 122 ASP A N 1
ATOM 926 C CA . ASP A 1 122 ? -0.116 5.963 5.956 1.00 97.62 122 ASP A CA 1
ATOM 927 C C . ASP A 1 122 ? 0.558 5.533 7.266 1.00 97.62 122 ASP A C 1
ATOM 929 O O . ASP A 1 122 ? 0.230 6.044 8.337 1.00 97.62 122 ASP A O 1
ATOM 933 N N . ARG A 1 123 ? 1.587 4.679 7.184 1.00 95.62 123 ARG A N 1
ATOM 934 C CA . ARG A 1 123 ? 2.330 4.234 8.370 1.00 95.62 123 ARG A CA 1
ATOM 935 C C . ARG A 1 123 ? 2.961 5.387 9.142 1.00 95.62 123 ARG A C 1
ATOM 937 O O . ARG A 1 123 ? 3.123 5.250 10.351 1.00 95.62 123 ARG A O 1
ATOM 944 N N . LEU A 1 124 ? 3.345 6.484 8.495 1.00 96.00 124 LEU A N 1
ATOM 945 C CA . LEU A 1 124 ? 3.974 7.631 9.155 1.00 96.00 124 LEU A CA 1
ATOM 946 C C . LEU A 1 124 ? 2.961 8.617 9.739 1.00 96.00 124 LEU A C 1
ATOM 948 O O . LEU A 1 124 ? 3.216 9.153 10.815 1.00 96.00 124 LEU A O 1
ATOM 952 N N . TRP A 1 125 ? 1.834 8.841 9.061 1.00 96.25 125 TRP A N 1
ATOM 953 C CA . TRP A 1 125 ? 0.956 9.978 9.359 1.00 96.25 125 TRP A CA 1
ATOM 954 C C . TRP A 1 125 ? -0.506 9.633 9.616 1.00 96.25 125 TRP A C 1
ATOM 956 O O . TRP A 1 125 ? -1.232 10.476 10.142 1.00 96.25 125 TRP A O 1
ATOM 966 N N . ARG A 1 126 ? -0.973 8.432 9.271 1.00 95.44 126 ARG A N 1
ATOM 967 C CA . ARG A 1 126 ? -2.373 8.065 9.473 1.00 95.44 126 ARG A CA 1
ATOM 968 C C . ARG A 1 126 ? -2.557 7.391 10.823 1.00 95.44 126 ARG A C 1
ATOM 970 O O . ARG A 1 126 ? -2.002 6.324 11.056 1.00 95.44 126 ARG A O 1
ATOM 977 N N . LEU A 1 127 ? -3.356 8.022 11.678 1.00 94.81 127 LEU A N 1
ATOM 978 C CA . LEU A 1 127 ? -3.695 7.567 13.022 1.00 94.81 127 LEU A CA 1
ATOM 979 C C . LEU A 1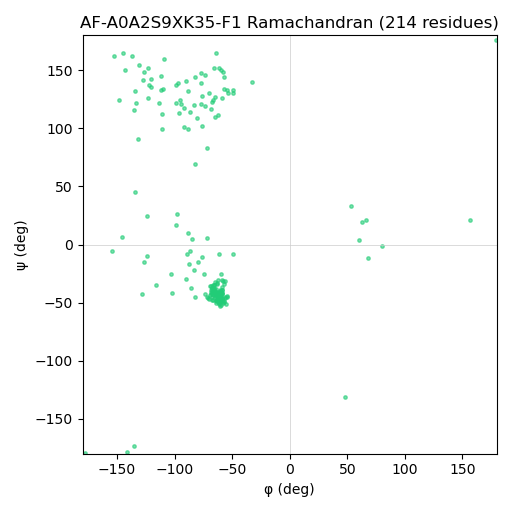 127 ? -5.166 7.142 13.071 1.00 94.81 127 LEU A C 1
ATOM 981 O O . LEU A 1 127 ? -6.026 7.890 12.603 1.00 94.81 127 LEU A O 1
ATOM 985 N N . ASP A 1 128 ? -5.445 5.986 13.665 1.00 94.38 128 ASP A N 1
ATOM 986 C CA . ASP A 1 128 ? -6.803 5.574 14.026 1.00 94.38 128 ASP A CA 1
ATOM 987 C C . ASP A 1 128 ? -6.817 4.775 15.341 1.00 94.38 128 ASP A C 1
ATOM 989 O O . ASP A 1 128 ? -5.777 4.336 15.837 1.00 94.38 128 ASP A O 1
ATOM 993 N N . GLU A 1 129 ? -7.996 4.609 15.931 1.00 91.31 129 GLU A N 1
ATOM 994 C CA . GLU A 1 129 ? -8.220 3.740 17.081 1.00 91.31 129 GLU A CA 1
ATOM 995 C C . GLU A 1 129 ? -8.268 2.277 16.641 1.00 91.31 129 GLU A C 1
ATOM 997 O O . GLU A 1 129 ? -9.110 1.869 15.842 1.00 91.31 129 GLU A O 1
ATOM 1002 N N . VAL A 1 130 ? -7.361 1.476 17.194 1.00 88.75 130 VAL A N 1
ATOM 1003 C CA . VAL A 1 130 ? -7.267 0.041 16.940 1.00 88.75 130 VAL A CA 1
ATOM 1004 C C . VAL A 1 130 ? -7.635 -0.723 18.194 1.00 88.75 130 VAL A C 1
ATOM 1006 O O . VAL A 1 130 ? -7.122 -0.445 19.281 1.00 88.75 130 VAL A O 1
ATOM 1009 N N . ARG A 1 131 ? -8.489 -1.730 18.015 1.00 86.88 131 ARG A N 1
ATOM 1010 C CA . ARG A 1 131 ? -8.838 -2.681 19.061 1.00 86.88 131 ARG A CA 1
ATOM 1011 C C . ARG A 1 131 ? -7.753 -3.743 19.196 1.00 86.88 131 ARG A C 1
ATOM 1013 O O . ARG A 1 131 ? -7.662 -4.635 18.360 1.00 86.88 131 ARG A O 1
ATOM 1020 N N . VAL A 1 132 ? -6.998 -3.678 20.282 1.00 85.31 132 VAL A N 1
ATOM 1021 C CA . VAL A 1 132 ? -6.002 -4.684 20.664 1.00 85.31 132 VAL A CA 1
ATOM 1022 C C . VAL A 1 132 ? -6.645 -5.654 21.646 1.00 85.31 132 VAL A C 1
ATOM 1024 O O . VAL A 1 132 ? -7.190 -5.229 22.667 1.00 85.31 132 VAL A O 1
ATOM 1027 N N . ARG A 1 133 ? -6.625 -6.956 21.344 1.00 84.75 133 ARG A N 1
ATOM 1028 C CA . ARG A 1 133 ? -7.169 -7.969 22.264 1.00 84.75 133 ARG A CA 1
ATOM 1029 C C . ARG A 1 133 ? -6.187 -8.226 23.398 1.00 84.75 133 ARG A C 1
ATOM 1031 O O . ARG A 1 133 ? -4.992 -8.351 23.170 1.00 84.75 133 ARG A O 1
ATOM 1038 N N . ILE A 1 134 ? -6.714 -8.369 24.607 1.00 84.06 134 ILE A N 1
ATOM 1039 C CA . ILE A 1 134 ? -5.961 -8.905 25.737 1.00 84.06 134 ILE A CA 1
ATOM 1040 C C . ILE A 1 134 ? -5.900 -10.414 25.496 1.00 84.06 134 ILE A C 1
ATOM 1042 O O . ILE A 1 134 ? -6.914 -11.097 25.639 1.00 84.06 134 ILE A O 1
ATOM 1046 N N . ALA A 1 135 ? -4.755 -10.898 25.015 1.00 72.69 135 ALA A N 1
ATOM 1047 C CA . ALA A 1 135 ? -4.528 -12.325 24.813 1.00 72.69 135 ALA A CA 1
ATOM 1048 C C . ALA A 1 135 ? -4.556 -13.085 26.152 1.00 72.69 135 ALA A C 1
ATOM 1050 O O . ALA A 1 135 ? -4.452 -12.478 27.221 1.00 72.69 135 ALA A O 1
ATOM 1051 N N . ASP A 1 136 ? -4.673 -14.415 26.080 1.00 68.12 136 ASP A N 1
ATOM 1052 C CA . ASP A 1 136 ? -4.655 -15.290 27.263 1.00 68.12 136 ASP A CA 1
ATOM 1053 C C . ASP A 1 136 ? -3.358 -15.117 28.076 1.00 68.12 136 ASP A C 1
ATOM 1055 O O . ASP A 1 136 ? -3.364 -15.194 29.304 1.00 68.12 136 ASP A O 1
ATOM 1059 N N . GLU A 1 137 ? -2.255 -14.797 27.392 1.00 69.69 137 GLU A N 1
ATOM 1060 C CA . GLU A 1 137 ? -1.022 -14.307 27.999 1.00 69.69 137 GLU A CA 1
ATOM 1061 C C . GLU A 1 137 ? -1.002 -12.776 27.981 1.00 69.69 137 GLU A C 1
ATOM 1063 O O . GLU A 1 137 ? -1.063 -12.135 26.926 1.00 69.69 137 GLU A O 1
ATOM 1068 N N . LEU A 1 138 ? -0.905 -12.172 29.167 1.00 70.81 138 LEU A N 1
ATOM 1069 C CA . LEU A 1 138 ? -0.885 -10.723 29.307 1.00 70.81 138 LEU A CA 1
ATOM 1070 C C . LEU A 1 138 ? 0.338 -10.137 28.595 1.00 70.81 138 LEU A C 1
ATOM 1072 O O . LEU A 1 138 ? 1.477 -10.298 29.036 1.00 70.81 138 LEU A O 1
ATOM 1076 N N . GLN A 1 139 ? 0.089 -9.413 27.506 1.00 79.00 139 GLN A N 1
ATOM 1077 C CA . GLN A 1 139 ? 1.146 -8.790 26.722 1.00 79.00 139 GLN A CA 1
ATOM 1078 C C . GLN A 1 139 ? 1.848 -7.712 27.560 1.00 79.00 139 GLN A C 1
ATOM 1080 O O . GLN A 1 139 ? 1.285 -6.653 27.837 1.00 79.00 139 GLN A O 1
ATOM 1085 N N . PHE A 1 140 ? 3.093 -7.976 27.961 1.00 82.25 140 PHE A N 1
ATOM 1086 C CA . PHE A 1 140 ? 3.841 -7.143 28.909 1.00 82.25 140 PHE A CA 1
ATOM 1087 C C . PHE A 1 140 ? 3.966 -5.671 28.484 1.00 82.25 140 PHE A C 1
ATOM 1089 O O . PHE A 1 140 ? 3.955 -4.774 29.324 1.00 82.25 140 PHE A O 1
ATOM 1096 N N . TRP A 1 141 ? 4.013 -5.395 27.180 1.00 85.25 141 TRP A N 1
ATOM 1097 C CA . TRP A 1 141 ? 4.066 -4.024 26.672 1.00 85.25 141 TRP A CA 1
ATOM 1098 C C . TRP A 1 141 ? 2.807 -3.208 27.025 1.00 85.25 141 TRP A C 1
ATOM 1100 O O . TRP A 1 141 ? 2.930 -2.026 27.331 1.00 85.25 141 TRP A O 1
ATOM 1110 N N . LEU A 1 142 ? 1.615 -3.825 27.100 1.00 86.31 142 LEU A N 1
ATOM 1111 C CA . LEU A 1 142 ? 0.381 -3.140 27.521 1.00 86.31 142 LEU A CA 1
ATOM 1112 C C . LEU A 1 142 ? 0.467 -2.649 28.972 1.00 86.31 142 LEU A C 1
ATOM 1114 O O . LEU A 1 142 ? -0.072 -1.590 29.293 1.00 86.31 142 LEU A O 1
ATOM 1118 N N . LEU A 1 143 ? 1.157 -3.401 29.838 1.00 86.81 143 LEU A N 1
ATOM 1119 C CA . LEU A 1 143 ? 1.372 -3.027 31.238 1.00 86.81 143 LEU A CA 1
ATOM 1120 C C . LEU A 1 143 ? 2.285 -1.809 31.372 1.00 86.81 143 LEU A C 1
ATOM 1122 O O . LEU A 1 143 ? 2.051 -0.966 32.233 1.00 86.81 143 LEU A O 1
ATOM 1126 N N . ILE A 1 144 ? 3.326 -1.725 30.544 1.00 87.69 144 ILE A N 1
ATOM 1127 C CA . ILE A 1 144 ? 4.312 -0.644 30.630 1.00 87.69 144 ILE A CA 1
ATOM 1128 C C . ILE A 1 144 ? 3.809 0.612 29.917 1.00 87.69 144 ILE A C 1
ATOM 1130 O O . ILE A 1 144 ? 3.920 1.712 30.454 1.00 87.69 144 ILE A O 1
ATOM 1134 N N . GLU 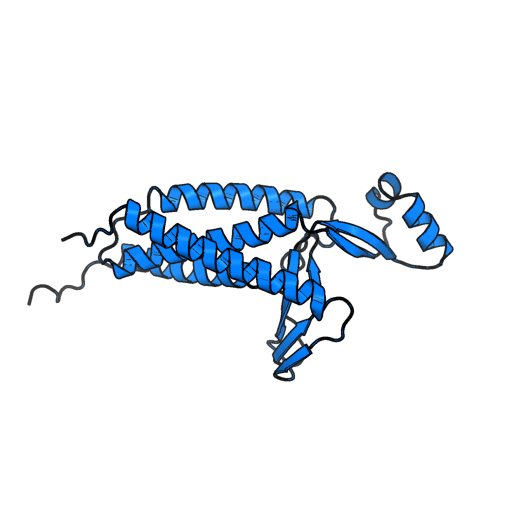A 1 145 ? 3.254 0.466 28.715 1.00 87.56 145 GLU A N 1
ATOM 1135 C CA . GLU A 1 145 ? 2.930 1.601 27.845 1.00 87.56 145 GLU A CA 1
ATOM 1136 C C . GLU A 1 145 ? 1.513 2.141 28.072 1.00 87.56 145 GLU A C 1
ATOM 1138 O O . GLU A 1 145 ? 1.258 3.337 27.898 1.00 87.56 145 GLU A O 1
ATOM 1143 N N . HIS A 1 146 ? 0.573 1.283 28.483 1.00 90.19 146 HIS A N 1
ATOM 1144 C CA . HIS A 1 146 ? -0.843 1.633 28.627 1.00 90.19 146 HIS A CA 1
ATOM 1145 C C . HIS A 1 146 ? -1.494 1.146 29.943 1.00 90.19 146 HIS A C 1
ATOM 1147 O O . HIS A 1 146 ? -2.645 0.694 29.913 1.00 90.19 146 HIS A O 1
ATOM 1153 N N . PRO A 1 147 ? -0.845 1.302 31.120 1.00 90.81 147 PRO A N 1
ATOM 1154 C CA . PRO A 1 147 ? -1.318 0.724 32.385 1.00 90.81 147 PRO A CA 1
ATOM 1155 C C . PRO A 1 147 ? -2.726 1.184 32.785 1.00 90.81 147 PRO A C 1
ATOM 1157 O O . PRO A 1 147 ? -3.527 0.385 33.266 1.00 90.81 147 PRO A O 1
ATOM 1160 N N . VAL A 1 148 ? -3.053 2.462 32.556 1.00 91.94 148 VAL A N 1
ATOM 1161 C CA . VAL A 1 148 ? -4.363 3.039 32.908 1.00 91.94 148 VAL A CA 1
ATOM 1162 C C . VAL A 1 148 ? -5.473 2.497 32.006 1.00 91.94 148 VAL A C 1
ATOM 1164 O O . VAL A 1 148 ? -6.509 2.058 32.492 1.00 91.94 148 VAL A O 1
ATOM 1167 N N . LYS A 1 149 ? -5.261 2.463 30.684 1.00 90.81 149 LYS A N 1
ATOM 1168 C CA . LYS A 1 149 ? -6.267 1.924 29.755 1.00 90.81 149 LYS A CA 1
ATOM 1169 C C . LYS A 1 149 ? -6.487 0.427 29.966 1.00 90.81 149 LYS A C 1
ATOM 1171 O O . LYS A 1 149 ? -7.610 -0.054 29.817 1.00 90.81 149 LYS A O 1
ATOM 1176 N N . LEU A 1 150 ? -5.425 -0.300 30.313 1.00 90.56 150 LEU A N 1
ATOM 1177 C CA . LEU A 1 150 ? -5.502 -1.715 30.648 1.00 90.56 150 LEU A CA 1
ATOM 1178 C C . LEU A 1 150 ? -6.346 -1.935 31.905 1.00 90.56 150 LEU A C 1
ATOM 1180 O O . LEU A 1 150 ? -7.289 -2.725 31.858 1.00 90.56 150 LEU A O 1
ATOM 1184 N N . SER A 1 151 ? -6.071 -1.207 32.992 1.00 89.69 151 SER A N 1
ATOM 1185 C CA . SER A 1 151 ? -6.845 -1.337 34.230 1.00 89.69 151 SER A CA 1
ATOM 1186 C C . SER A 1 151 ? -8.313 -0.956 34.031 1.00 89.69 151 SER A C 1
ATOM 1188 O O . SER A 1 151 ? -9.191 -1.699 34.461 1.00 89.69 151 SER A O 1
ATOM 1190 N N . GLU A 1 152 ? -8.606 0.123 33.301 1.00 92.25 152 GLU A N 1
ATOM 1191 C CA . GLU A 1 152 ? -9.979 0.509 32.960 1.00 92.25 152 GLU A CA 1
ATOM 1192 C C . GLU A 1 152 ? -10.724 -0.577 32.180 1.00 92.25 152 GLU A C 1
ATOM 1194 O O . GLU A 1 152 ? -11.907 -0.814 32.429 1.00 92.25 152 GLU A O 1
ATOM 1199 N N . SER A 1 153 ? -10.063 -1.232 31.219 1.00 90.38 153 SER A N 1
ATOM 1200 C CA . SER A 1 153 ? -10.708 -2.292 30.446 1.00 90.38 153 SER A CA 1
ATOM 1201 C C . SER A 1 153 ? -10.977 -3.535 31.283 1.00 90.38 153 SER A C 1
ATOM 1203 O O . SER A 1 153 ? -12.090 -4.057 31.230 1.00 90.38 153 SER A O 1
ATOM 1205 N N . LEU A 1 154 ? -10.010 -3.948 32.107 1.00 89.56 154 LEU A N 1
ATOM 1206 C CA . LEU A 1 154 ? -10.162 -5.076 33.027 1.00 89.56 154 LEU A CA 1
ATOM 1207 C C . LEU A 1 154 ? -11.267 -4.816 34.063 1.00 89.56 154 LEU A C 1
ATOM 1209 O O . LEU A 1 154 ? -12.118 -5.677 34.273 1.00 89.56 154 LEU A O 1
ATOM 1213 N N . LEU A 1 155 ? -11.325 -3.612 34.647 1.00 93.12 155 LEU A N 1
ATOM 1214 C CA . LEU A 1 155 ? -12.379 -3.210 35.592 1.00 93.12 155 LEU A CA 1
ATOM 1215 C C . LEU A 1 155 ? -13.776 -3.203 34.956 1.00 93.12 155 LEU A C 1
ATOM 1217 O O . LEU A 1 155 ? -14.767 -3.464 35.632 1.00 93.12 155 LEU A O 1
ATOM 1221 N N . ARG A 1 156 ? -13.863 -2.920 33.652 1.00 93.94 156 ARG A N 1
ATOM 1222 C CA . ARG A 1 156 ? -15.109 -2.985 32.871 1.00 93.94 156 ARG A CA 1
ATOM 1223 C C . ARG A 1 156 ? -15.420 -4.392 32.341 1.00 93.94 156 ARG A C 1
ATOM 1225 O O . ARG A 1 156 ? -16.371 -4.537 31.578 1.00 93.94 156 ARG A O 1
ATOM 1232 N N . GLY A 1 157 ? -14.625 -5.406 32.691 1.00 90.62 157 GLY A N 1
ATOM 1233 C CA . GLY A 1 157 ? -14.794 -6.783 32.217 1.00 90.62 157 GLY A CA 1
ATOM 1234 C C . GLY A 1 157 ? -14.551 -6.964 30.714 1.00 90.62 157 GLY A C 1
ATOM 1235 O O . GLY A 1 157 ? -15.044 -7.922 30.124 1.00 90.62 157 GLY A O 1
ATOM 1236 N N . ARG A 1 158 ? -13.828 -6.040 30.067 1.00 90.94 158 ARG A N 1
ATOM 1237 C CA . ARG A 1 158 ? -13.495 -6.123 28.639 1.00 90.94 158 ARG A CA 1
ATOM 1238 C C . ARG A 1 158 ? -12.179 -6.866 28.444 1.00 90.94 158 ARG A C 1
ATOM 1240 O O . ARG A 1 158 ? -11.209 -6.622 29.152 1.00 90.94 158 ARG A O 1
ATOM 1247 N N . ASN A 1 159 ? -12.120 -7.693 27.405 1.00 88.75 159 ASN A N 1
ATOM 1248 C CA . ASN A 1 159 ? -10.919 -8.413 26.974 1.00 88.75 159 ASN A CA 1
ATOM 1249 C C . ASN A 1 159 ? -10.180 -7.709 25.816 1.00 88.75 159 ASN A C 1
ATOM 1251 O O . ASN A 1 159 ? -9.523 -8.356 25.004 1.00 88.75 159 ASN A O 1
ATOM 1255 N N . TYR A 1 160 ? -10.315 -6.388 25.689 1.00 88.56 160 TYR A N 1
ATOM 1256 C CA . TYR A 1 160 ? -9.669 -5.603 24.634 1.00 88.56 160 TYR A CA 1
ATOM 1257 C C . TYR A 1 160 ? -9.425 -4.156 25.070 1.00 88.56 160 TYR A C 1
ATOM 1259 O O . TYR A 1 160 ? -10.070 -3.677 26.001 1.00 88.56 160 TYR A O 1
ATOM 1267 N N . LEU A 1 161 ? -8.535 -3.442 24.382 1.00 90.38 161 LEU A N 1
ATOM 1268 C CA . LEU A 1 161 ? -8.276 -2.012 24.554 1.00 90.38 161 LEU A CA 1
ATOM 1269 C C . LEU A 1 161 ? -8.383 -1.300 23.207 1.00 90.38 161 LEU A C 1
ATOM 1271 O O . LEU A 1 161 ? -7.888 -1.811 22.207 1.00 90.38 161 LEU A O 1
ATOM 1275 N N . ASP A 1 162 ? -8.951 -0.097 23.199 1.00 89.62 162 ASP A N 1
ATOM 1276 C CA . ASP A 1 162 ? -8.922 0.782 22.030 1.00 89.62 162 ASP A CA 1
ATOM 1277 C C . ASP A 1 162 ? -7.746 1.773 22.181 1.00 89.62 162 ASP A C 1
ATOM 1279 O O . ASP A 1 162 ? -7.685 2.606 23.104 1.00 89.62 162 ASP A O 1
ATOM 1283 N N . LEU A 1 163 ? -6.747 1.627 21.307 1.00 90.19 163 LEU A N 1
ATOM 1284 C CA . LEU A 1 163 ? -5.484 2.365 21.349 1.00 90.19 163 LEU A CA 1
ATOM 1285 C C . LEU A 1 163 ? -5.275 3.162 20.058 1.00 90.19 163 LEU A C 1
ATOM 1287 O O . LEU A 1 163 ? -5.460 2.610 18.975 1.00 90.19 163 LEU A O 1
ATOM 1291 N N . PRO A 1 164 ? -4.849 4.436 20.139 1.00 91.19 164 PRO A N 1
ATOM 1292 C CA . PRO A 1 164 ? -4.482 5.188 18.949 1.00 91.19 164 PRO A CA 1
ATOM 1293 C C . PRO A 1 164 ? -3.202 4.585 18.357 1.00 91.19 164 PRO A C 1
ATOM 1295 O O . PRO A 1 164 ? -2.147 4.609 18.994 1.00 91.19 164 PRO A O 1
ATOM 1298 N N . ARG A 1 165 ? -3.278 4.041 17.141 1.00 90.56 165 ARG A N 1
ATOM 1299 C CA . ARG A 1 165 ? -2.126 3.488 16.421 1.00 90.56 165 ARG A CA 1
ATOM 1300 C C . ARG A 1 165 ? -2.003 4.106 15.040 1.00 90.56 165 ARG A C 1
ATOM 1302 O O . ARG A 1 165 ? -2.988 4.460 14.399 1.00 90.56 165 ARG A O 1
ATOM 1309 N N . TYR A 1 166 ? -0.761 4.214 14.582 1.00 93.06 166 TYR A N 1
ATOM 1310 C CA . TYR A 1 166 ? -0.480 4.524 13.189 1.00 93.06 166 TYR A CA 1
ATOM 1311 C C . TYR A 1 166 ? -0.558 3.259 12.342 1.00 93.06 166 TYR A C 1
ATOM 1313 O O . TYR A 1 166 ? -0.135 2.195 12.797 1.00 93.06 166 TYR A O 1
ATOM 1321 N N . GLY A 1 167 ? -1.045 3.376 11.112 1.00 93.75 167 GLY A N 1
ATOM 1322 C CA . GLY A 1 167 ? -1.325 2.211 10.284 1.00 93.75 167 GLY A CA 1
ATOM 1323 C C . GLY A 1 167 ? -1.830 2.551 8.892 1.00 93.75 167 GLY A C 1
ATOM 1324 O O . GLY A 1 167 ? -1.941 3.713 8.510 1.00 93.75 167 GLY A O 1
ATOM 1325 N N . VAL A 1 168 ? -2.096 1.501 8.128 1.00 96.06 168 VAL A N 1
ATOM 1326 C CA . VAL A 1 168 ? -2.557 1.561 6.742 1.00 96.06 168 VAL A CA 1
ATOM 1327 C C . VAL A 1 168 ? -4.061 1.377 6.682 1.00 96.06 168 VAL A C 1
ATOM 1329 O O . VAL A 1 168 ? -4.608 0.527 7.376 1.00 96.06 168 VAL A O 1
ATOM 1332 N N . VAL A 1 169 ? -4.730 2.178 5.854 1.00 97.44 169 VAL A N 1
ATOM 1333 C CA . VAL A 1 169 ? -6.135 1.935 5.519 1.00 97.44 169 VAL A CA 1
ATOM 1334 C C . VAL A 1 169 ? -6.233 0.917 4.396 1.00 97.44 169 VAL A C 1
ATOM 1336 O O . VAL A 1 169 ? -5.771 1.166 3.282 1.00 97.44 169 VAL A O 1
ATOM 1339 N N . ASP A 1 170 ? -6.911 -0.180 4.700 1.00 97.12 170 ASP A N 1
ATOM 1340 C CA . ASP A 1 170 ? -7.300 -1.231 3.773 1.00 97.12 170 ASP A CA 1
ATOM 1341 C C . ASP A 1 170 ? -8.820 -1.203 3.621 1.00 97.12 170 ASP A C 1
ATOM 1343 O O . ASP A 1 170 ? -9.546 -0.848 4.552 1.00 97.12 170 ASP A O 1
ATOM 1347 N N . PHE A 1 171 ? -9.317 -1.495 2.422 1.00 97.69 171 PHE A N 1
ATOM 1348 C CA . PHE A 1 171 ? -10.758 -1.391 2.174 1.00 97.69 171 PHE A CA 1
ATOM 1349 C C . PHE A 1 171 ? -11.303 -2.281 1.063 1.00 97.69 171 PHE A C 1
ATOM 1351 O O . PHE A 1 171 ? -12.510 -2.304 0.845 1.00 97.69 171 PHE A O 1
ATOM 1358 N N . ILE A 1 172 ? -10.439 -2.988 0.338 1.00 97.50 172 ILE A N 1
ATOM 1359 C CA . ILE A 1 172 ? -10.834 -3.922 -0.711 1.00 97.50 172 ILE A CA 1
ATOM 1360 C C . ILE A 1 172 ? -10.799 -5.319 -0.112 1.00 97.50 172 ILE A C 1
ATOM 1362 O O . ILE A 1 172 ? -9.751 -5.764 0.362 1.00 97.50 172 ILE A O 1
ATOM 1366 N N . VAL A 1 173 ? -11.934 -6.009 -0.146 1.00 95.88 173 VAL A N 1
ATOM 1367 C CA . VAL A 1 173 ? -12.072 -7.365 0.380 1.00 95.88 173 VAL A CA 1
ATOM 1368 C C . VAL A 1 173 ? -12.562 -8.274 -0.733 1.00 95.88 173 VAL A C 1
ATOM 1370 O O . VAL A 1 173 ? -13.580 -8.003 -1.366 1.00 95.88 173 VAL A O 1
ATOM 1373 N N . VAL A 1 174 ? -11.827 -9.361 -0.964 1.00 95.06 174 VAL A N 1
ATOM 1374 C CA . VAL A 1 174 ? -12.165 -10.363 -1.978 1.00 95.06 174 VAL A CA 1
ATOM 1375 C C . VAL A 1 174 ? -12.292 -11.746 -1.360 1.00 95.06 174 VAL A C 1
ATOM 1377 O O . VAL A 1 174 ? -11.618 -12.067 -0.376 1.00 95.06 174 VAL A O 1
ATOM 1380 N N . TYR A 1 175 ? -13.120 -12.576 -1.978 1.00 92.75 175 TYR A N 1
ATOM 1381 C CA . TYR A 1 175 ? -13.368 -13.960 -1.589 1.00 92.75 175 TYR A CA 1
ATOM 1382 C C . TYR A 1 175 ? -13.005 -14.893 -2.754 1.00 92.75 175 TYR A C 1
ATOM 1384 O O . TYR A 1 175 ? -13.183 -14.538 -3.918 1.00 92.75 175 TYR A O 1
ATOM 1392 N N . TYR A 1 176 ? -12.435 -16.067 -2.459 1.00 85.56 176 TYR A N 1
ATOM 1393 C CA . TYR A 1 176 ? -11.955 -17.023 -3.485 1.00 85.56 176 TYR A CA 1
ATOM 1394 C C . TYR A 1 176 ? -12.559 -18.433 -3.376 1.00 85.56 176 TYR A C 1
ATOM 1396 O O . TYR A 1 176 ? -12.376 -19.281 -4.245 1.00 85.56 176 TYR A O 1
ATOM 1404 N N . TRP A 1 177 ? -13.267 -18.690 -2.288 1.00 76.75 177 TRP A N 1
ATOM 1405 C CA . TRP A 1 177 ? -14.132 -19.839 -2.028 1.00 76.75 177 TRP A CA 1
ATOM 1406 C C . TRP A 1 177 ? -15.308 -19.259 -1.232 1.00 76.75 177 TRP A C 1
ATOM 1408 O O . TRP A 1 177 ? -15.023 -18.297 -0.515 1.00 76.75 177 TRP A O 1
ATOM 1418 N N . PRO A 1 178 ? -16.550 -19.786 -1.296 1.00 65.81 178 PRO A N 1
ATOM 1419 C CA . PRO A 1 178 ? -17.776 -19.081 -0.874 1.00 65.81 178 PRO A CA 1
ATOM 1420 C C . PRO A 1 178 ? -17.808 -18.394 0.503 1.00 65.81 178 PRO A C 1
ATOM 1422 O O . PRO A 1 178 ? -18.740 -17.662 0.780 1.00 65.81 178 PRO A O 1
ATOM 1425 N N . GLU A 1 179 ? -16.806 -18.574 1.367 1.00 71.62 179 GLU A N 1
ATOM 1426 C CA . GLU A 1 179 ? -16.689 -17.893 2.662 1.00 71.62 179 GLU A CA 1
ATOM 1427 C C . GLU A 1 179 ? -15.229 -17.573 3.066 1.00 71.62 179 GLU A C 1
ATOM 1429 O O . GLU A 1 179 ? -14.956 -17.135 4.186 1.00 71.62 179 GLU A O 1
ATOM 1434 N N . ARG A 1 180 ? -14.238 -17.797 2.187 1.00 85.31 180 ARG A N 1
ATOM 1435 C CA . ARG A 1 180 ? -12.825 -17.537 2.512 1.00 85.31 180 ARG A CA 1
ATOM 1436 C C . ARG A 1 180 ? -12.413 -16.132 2.105 1.00 85.31 180 ARG A C 1
ATOM 1438 O O . ARG A 1 180 ? -12.087 -15.879 0.945 1.00 85.31 180 ARG A O 1
ATOM 1445 N N . ARG A 1 181 ? -12.363 -15.257 3.107 1.00 89.38 181 ARG A N 1
ATOM 1446 C CA . ARG A 1 181 ? -11.874 -13.881 3.002 1.00 89.38 181 ARG A CA 1
ATOM 1447 C C . ARG A 1 181 ? -10.366 -13.857 2.737 1.00 89.38 181 ARG A C 1
ATOM 1449 O O . ARG A 1 181 ? -9.579 -14.392 3.521 1.00 89.38 181 ARG A O 1
ATOM 1456 N N . TRP A 1 182 ? -9.953 -13.218 1.649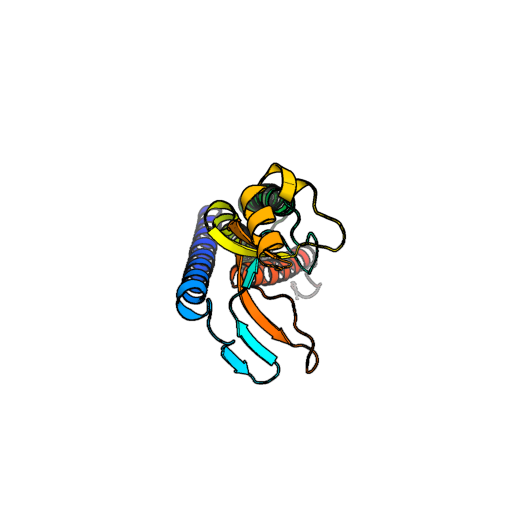 1.00 90.88 182 TRP A N 1
ATOM 1457 C CA . TRP A 1 182 ? -8.565 -12.808 1.447 1.00 90.88 182 TRP A CA 1
ATOM 1458 C C . TRP A 1 182 ? -8.250 -11.598 2.345 1.00 90.88 182 TRP A C 1
ATOM 1460 O O . TRP A 1 182 ? -9.144 -10.776 2.562 1.00 90.88 182 TRP A O 1
ATOM 1470 N N . PRO A 1 183 ? -7.018 -11.449 2.870 1.00 91.62 183 PRO A N 1
ATOM 1471 C CA . PRO A 1 183 ? -6.639 -10.260 3.631 1.00 91.62 183 PRO A CA 1
ATOM 1472 C C . PRO A 1 183 ? -7.013 -8.974 2.891 1.00 91.62 183 PRO A C 1
ATOM 1474 O O . PRO A 1 183 ? -6.704 -8.835 1.709 1.00 91.62 183 PRO A O 1
ATOM 1477 N N . SER A 1 184 ? -7.682 -8.047 3.577 1.00 93.94 184 SER A N 1
ATOM 1478 C CA . SER A 1 184 ? -8.059 -6.762 2.990 1.00 93.94 184 SER A CA 1
ATOM 1479 C C . SER A 1 184 ? -6.826 -6.020 2.483 1.00 93.94 184 SER A C 1
ATOM 1481 O O . SER A 1 184 ? -5.770 -6.074 3.111 1.00 93.94 184 SER A O 1
ATOM 1483 N N . PHE A 1 185 ? -6.970 -5.315 1.369 1.00 96.56 185 PHE A N 1
ATOM 1484 C CA . PHE A 1 185 ? -5.885 -4.562 0.745 1.00 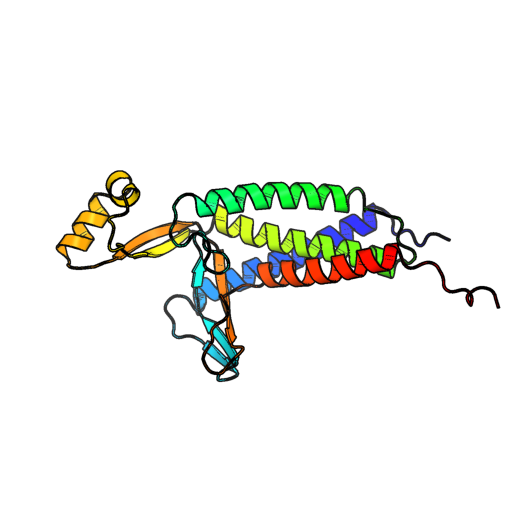96.56 185 PHE A CA 1
ATOM 1485 C C . PHE A 1 185 ? -6.395 -3.233 0.183 1.00 96.56 185 PHE A C 1
ATOM 1487 O O . PHE A 1 185 ? -7.574 -2.883 0.315 1.00 96.56 185 PHE A O 1
ATOM 1494 N N . ASN A 1 186 ? -5.502 -2.465 -0.434 1.00 98.06 186 ASN A N 1
ATOM 1495 C CA . ASN A 1 186 ? -5.814 -1.157 -1.000 1.00 98.06 186 ASN A CA 1
ATOM 1496 C C . ASN A 1 186 ? -5.211 -0.955 -2.407 1.00 98.06 186 ASN A C 1
ATOM 1498 O O . ASN A 1 186 ? -4.668 -1.864 -3.050 1.00 98.06 186 ASN A O 1
ATOM 1502 N N . VAL A 1 187 ? -5.341 0.266 -2.927 1.00 98.62 187 VAL A N 1
ATOM 1503 C CA . VAL A 1 187 ? -4.808 0.642 -4.243 1.00 98.62 187 VAL A CA 1
ATOM 1504 C C . VAL A 1 187 ? -3.278 0.591 -4.265 1.00 98.62 187 VAL A C 1
ATOM 1506 O O . VAL A 1 187 ? -2.711 0.136 -5.258 1.00 98.62 187 VAL A O 1
ATOM 1509 N N . ALA A 1 188 ? -2.591 1.001 -3.195 1.00 98.44 188 ALA A N 1
ATOM 1510 C CA . ALA A 1 188 ? -1.141 0.862 -3.089 1.00 98.44 188 ALA A CA 1
ATOM 1511 C C . ALA A 1 188 ? -0.672 -0.603 -3.181 1.00 98.44 188 ALA A C 1
ATOM 1513 O O . ALA A 1 188 ? 0.290 -0.881 -3.903 1.00 98.44 188 ALA A O 1
ATOM 1514 N N . ASP A 1 189 ? -1.363 -1.551 -2.545 1.00 97.38 189 ASP A N 1
ATOM 1515 C CA . ASP A 1 189 ? -1.039 -2.982 -2.665 1.00 97.38 189 ASP A CA 1
ATOM 1516 C C . ASP A 1 189 ? -1.268 -3.496 -4.090 1.00 97.38 189 ASP A C 1
ATOM 1518 O O . ASP A 1 189 ? -0.450 -4.236 -4.641 1.00 97.38 189 ASP A O 1
ATOM 1522 N N . THR A 1 190 ? -2.341 -3.033 -4.733 1.00 98.25 190 THR A N 1
ATOM 1523 C CA . THR A 1 190 ? -2.630 -3.348 -6.138 1.00 98.25 190 THR A CA 1
ATOM 1524 C C . THR A 1 190 ? -1.511 -2.837 -7.053 1.00 98.25 190 THR A C 1
ATOM 1526 O O . THR A 1 190 ? -1.022 -3.575 -7.911 1.00 98.25 190 THR A O 1
ATOM 1529 N N . CYS A 1 191 ? -1.039 -1.602 -6.839 1.00 98.56 191 CYS A N 1
ATOM 1530 C CA . CYS A 1 191 ? 0.108 -1.033 -7.550 1.00 98.56 191 CYS A CA 1
ATOM 1531 C C . CYS A 1 191 ? 1.385 -1.864 -7.345 1.00 98.56 191 CYS A C 1
ATOM 1533 O O . CYS A 1 191 ? 2.110 -2.104 -8.311 1.00 98.56 191 CYS A O 1
ATOM 1535 N N . LEU A 1 192 ? 1.650 -2.340 -6.123 1.00 97.88 192 LEU A N 1
ATOM 1536 C CA . LEU A 1 192 ? 2.790 -3.215 -5.836 1.00 97.88 192 LEU A CA 1
ATOM 1537 C C . LEU A 1 192 ? 2.702 -4.535 -6.609 1.00 97.88 192 LEU A C 1
ATOM 1539 O O . LEU A 1 192 ? 3.6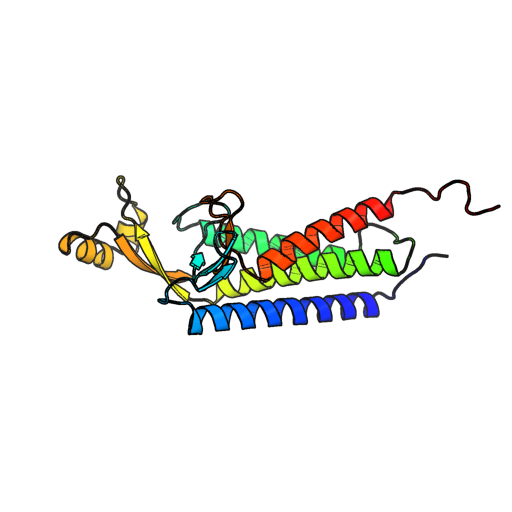54 -4.888 -7.304 1.00 97.88 192 LEU A O 1
ATOM 1543 N N . VAL A 1 193 ? 1.569 -5.239 -6.537 1.00 97.88 193 VAL A N 1
ATOM 1544 C CA . VAL A 1 193 ? 1.384 -6.543 -7.198 1.00 97.88 193 VAL A CA 1
ATOM 1545 C C . VAL A 1 193 ? 1.475 -6.415 -8.720 1.00 97.88 193 VAL A C 1
ATOM 1547 O O . VAL A 1 193 ? 2.223 -7.156 -9.361 1.00 97.88 193 VAL A O 1
ATOM 1550 N N . VAL A 1 194 ? 0.776 -5.439 -9.309 1.00 98.50 194 VAL A N 1
ATOM 1551 C CA . VAL A 1 194 ? 0.830 -5.183 -10.758 1.00 98.50 194 VAL A CA 1
ATOM 1552 C C . VAL A 1 194 ? 2.236 -4.758 -11.181 1.00 98.50 194 VAL A C 1
ATOM 1554 O O . VAL A 1 194 ? 2.750 -5.236 -12.193 1.00 98.50 194 VAL A O 1
ATOM 1557 N N . GLY A 1 195 ? 2.884 -3.896 -10.396 1.00 98.50 195 GLY A N 1
ATOM 1558 C CA . GLY A 1 195 ? 4.254 -3.458 -10.630 1.00 98.50 195 GLY A CA 1
ATOM 1559 C C . GLY A 1 195 ? 5.241 -4.626 -10.644 1.00 98.50 195 GLY A C 1
ATOM 1560 O O . GLY A 1 195 ? 6.010 -4.756 -11.593 1.00 98.50 195 GLY A O 1
ATOM 1561 N N . VAL A 1 196 ? 5.170 -5.534 -9.667 1.00 98.44 196 VAL A N 1
ATOM 1562 C CA . VAL A 1 196 ? 6.002 -6.748 -9.636 1.00 98.44 196 VAL A CA 1
ATOM 1563 C C . VAL A 1 196 ? 5.741 -7.628 -10.861 1.00 98.44 196 VAL A C 1
ATOM 1565 O O . VAL A 1 196 ? 6.691 -8.014 -11.541 1.00 98.44 196 VAL A O 1
ATOM 1568 N N . GLY A 1 197 ? 4.477 -7.894 -11.205 1.00 98.25 197 GLY A N 1
ATOM 1569 C CA . GLY A 1 197 ? 4.130 -8.708 -12.375 1.00 98.25 197 GLY A CA 1
ATOM 1570 C C . GLY A 1 197 ? 4.677 -8.131 -13.687 1.00 98.25 197 GLY A C 1
ATOM 1571 O O . GLY A 1 197 ? 5.305 -8.839 -14.477 1.00 98.25 197 GLY A O 1
ATOM 1572 N N . LEU A 1 198 ? 4.519 -6.822 -13.898 1.00 97.69 198 LEU A N 1
ATOM 1573 C CA . LEU A 1 198 ? 5.077 -6.134 -15.064 1.00 97.69 198 LEU A CA 1
ATOM 1574 C C . LEU A 1 198 ? 6.608 -6.124 -15.060 1.00 97.69 198 LEU A C 1
ATOM 1576 O O . LEU A 1 198 ? 7.215 -6.211 -16.128 1.00 97.69 198 LEU A O 1
ATOM 1580 N N . PHE A 1 199 ? 7.237 -6.036 -13.888 1.00 96.94 199 PHE A N 1
ATOM 1581 C CA . PHE A 1 199 ? 8.691 -6.070 -13.776 1.00 96.94 199 PHE A CA 1
ATOM 1582 C C . PHE A 1 199 ? 9.247 -7.450 -14.140 1.00 96.94 199 PHE A C 1
ATOM 1584 O O . PHE A 1 199 ? 10.219 -7.532 -14.884 1.00 96.94 199 PHE A O 1
ATOM 1591 N N . LEU A 1 200 ? 8.590 -8.534 -13.721 1.00 96.00 200 LEU A N 1
ATOM 1592 C CA . LEU A 1 200 ? 8.958 -9.894 -14.132 1.00 96.00 200 LEU A CA 1
ATOM 1593 C C . LEU A 1 200 ? 8.833 -10.082 -15.651 1.00 96.00 200 LEU A C 1
ATOM 1595 O O . LEU A 1 200 ? 9.734 -10.631 -16.283 1.00 96.00 200 LEU A O 1
ATOM 1599 N N . ILE A 1 201 ? 7.764 -9.555 -16.261 1.00 93.88 201 ILE A N 1
ATOM 1600 C CA . ILE A 1 201 ? 7.608 -9.545 -17.725 1.00 93.88 201 ILE A CA 1
ATOM 1601 C C . ILE A 1 201 ? 8.724 -8.729 -18.388 1.00 93.88 201 ILE A C 1
ATOM 1603 O O . ILE A 1 201 ? 9.258 -9.137 -19.419 1.00 93.88 201 ILE A O 1
ATOM 1607 N N . TYR A 1 202 ? 9.081 -7.577 -17.816 1.00 93.50 202 TYR A N 1
ATOM 1608 C CA . TYR A 1 202 ? 10.187 -6.753 -18.295 1.00 93.50 202 TYR A CA 1
ATOM 1609 C C . TYR A 1 202 ? 11.510 -7.529 -18.276 1.00 93.50 202 TYR A C 1
ATOM 1611 O O . TYR A 1 202 ? 12.178 -7.571 -19.307 1.00 93.50 202 TYR A O 1
ATOM 1619 N N . LEU A 1 203 ? 11.840 -8.198 -17.166 1.00 93.06 203 LEU A N 1
ATOM 1620 C CA . LEU A 1 203 ? 13.052 -9.011 -17.034 1.00 93.06 203 LEU A CA 1
ATOM 1621 C C . LEU A 1 203 ? 13.087 -10.151 -18.059 1.00 93.06 203 LEU A C 1
ATOM 1623 O O . LEU A 1 203 ? 14.051 -10.267 -18.808 1.00 93.06 203 LEU A O 1
ATOM 1627 N N . ALA A 1 204 ? 11.996 -10.910 -18.204 1.00 91.56 204 ALA A N 1
ATOM 1628 C CA . ALA A 1 204 ? 11.909 -11.990 -19.192 1.00 91.56 204 ALA A CA 1
ATOM 1629 C C . ALA A 1 204 ? 12.099 -11.507 -20.647 1.00 91.56 204 ALA A C 1
ATOM 1631 O O . ALA A 1 204 ? 12.508 -12.265 -21.526 1.00 91.56 204 ALA A O 1
ATOM 1632 N N . ARG A 1 205 ? 11.802 -10.230 -20.922 1.00 88.81 205 ARG A N 1
ATOM 1633 C CA . ARG A 1 205 ? 11.954 -9.598 -22.242 1.00 88.81 205 ARG A CA 1
ATOM 1634 C C . ARG A 1 205 ? 13.336 -8.968 -22.460 1.00 88.81 205 ARG A C 1
ATOM 1636 O O . ARG A 1 205 ? 13.615 -8.564 -23.592 1.00 88.81 205 ARG A O 1
ATOM 1643 N N . LEU A 1 206 ? 14.189 -8.884 -21.434 1.00 84.25 206 LEU A N 1
ATOM 1644 C CA . LEU A 1 206 ? 15.602 -8.522 -21.598 1.00 84.25 206 LEU A CA 1
ATOM 1645 C C . LEU A 1 206 ? 16.374 -9.679 -22.260 1.00 84.25 206 LEU A C 1
ATOM 1647 O O . LEU A 1 206 ? 17.064 -9.472 -23.264 1.00 84.25 206 LEU A O 1
ATOM 1651 N N . ASP A 1 207 ? 16.145 -10.908 -21.790 1.00 65.75 207 ASP A N 1
ATOM 1652 C CA . ASP A 1 207 ? 16.991 -12.078 -22.086 1.00 65.75 207 ASP A CA 1
ATOM 1653 C C . ASP A 1 207 ? 16.637 -12.857 -23.367 1.00 65.75 207 ASP A C 1
ATOM 1655 O O . ASP A 1 207 ? 17.447 -13.627 -23.883 1.00 65.75 207 ASP A O 1
ATOM 1659 N N . ALA A 1 208 ? 15.446 -12.670 -23.936 1.00 61.72 208 ALA A N 1
ATOM 1660 C CA . ALA A 1 208 ? 14.937 -13.529 -25.012 1.00 61.72 208 ALA A CA 1
ATOM 1661 C C . ALA A 1 208 ? 15.654 -13.326 -26.365 1.00 61.72 208 ALA A C 1
ATOM 1663 O O . ALA A 1 208 ? 15.154 -12.537 -27.147 1.00 61.72 208 ALA A O 1
ATOM 1664 N N . LYS A 1 209 ? 16.825 -13.933 -26.661 1.00 51.75 209 LYS A N 1
ATOM 1665 C CA . LYS A 1 209 ? 17.600 -13.807 -27.941 1.00 51.75 209 LYS A CA 1
ATOM 1666 C C . LYS A 1 209 ? 16.709 -13.618 -29.193 1.00 51.75 209 LYS A C 1
ATOM 1668 O O . LYS A 1 209 ? 15.658 -14.250 -29.258 1.00 51.75 209 LYS A O 1
ATOM 1673 N N . PRO A 1 210 ? 17.073 -12.751 -30.165 1.00 52.47 210 PRO A N 1
ATOM 1674 C CA . PRO A 1 210 ? 16.291 -12.631 -31.396 1.00 52.47 210 PRO A CA 1
ATOM 1675 C C . PRO A 1 210 ? 16.136 -14.019 -32.031 1.00 52.47 210 PRO A C 1
ATOM 1677 O O . PRO A 1 210 ? 17.109 -14.770 -32.115 1.00 52.47 210 PRO A O 1
ATOM 1680 N N . GLY A 1 211 ? 14.899 -14.376 -32.382 1.00 54.53 211 GLY A N 1
ATOM 1681 C CA . GLY A 1 211 ? 14.634 -15.592 -33.141 1.00 54.53 211 GLY A CA 1
ATOM 1682 C C . GLY A 1 211 ? 15.330 -15.516 -34.506 1.00 54.53 211 GLY A C 1
ATOM 1683 O O . GLY A 1 211 ? 15.533 -14.406 -35.002 1.00 54.53 211 GLY A O 1
ATOM 1684 N N . PRO A 1 212 ? 15.705 -16.660 -35.098 1.00 60.00 212 PRO A N 1
ATOM 1685 C CA . PRO A 1 212 ? 16.496 -16.722 -36.331 1.00 60.00 212 PRO A CA 1
ATOM 1686 C C . PRO A 1 212 ? 15.836 -16.080 -37.568 1.00 60.00 212 PRO A C 1
ATOM 1688 O O . PRO A 1 212 ? 16.513 -15.895 -38.571 1.00 60.00 212 PRO A O 1
ATOM 1691 N N . ASP A 1 213 ? 14.567 -15.674 -37.496 1.00 56.84 213 ASP A N 1
ATOM 1692 C CA . ASP A 1 213 ? 13.775 -15.280 -38.669 1.00 56.84 213 ASP A CA 1
ATOM 1693 C C . ASP A 1 213 ? 13.686 -13.758 -38.900 1.00 56.84 213 ASP A C 1
ATOM 1695 O O . ASP A 1 213 ? 12.800 -13.286 -39.606 1.00 56.84 213 ASP A O 1
ATOM 1699 N N . ALA A 1 214 ? 14.561 -12.955 -38.285 1.00 54.62 214 ALA A N 1
ATOM 1700 C CA . ALA A 1 214 ? 14.544 -11.495 -38.457 1.00 54.62 214 ALA A CA 1
ATOM 1701 C C . ALA A 1 214 ? 15.350 -10.982 -39.671 1.00 54.62 214 ALA A C 1
ATOM 1703 O O . ALA A 1 214 ? 15.277 -9.789 -39.957 1.00 54.62 214 ALA A O 1
ATOM 1704 N N . ASP A 1 215 ? 16.068 -11.864 -40.378 1.00 52.25 215 ASP A N 1
ATOM 1705 C CA . ASP A 1 215 ? 16.954 -11.520 -41.504 1.00 52.25 215 ASP A CA 1
ATOM 1706 C C . ASP A 1 215 ? 16.617 -12.284 -42.813 1.00 52.25 215 ASP A C 1
ATOM 1708 O O . ASP A 1 215 ? 17.495 -12.463 -43.659 1.00 52.25 215 ASP A O 1
ATOM 1712 N N . ALA A 1 216 ? 15.369 -12.740 -42.994 1.00 44.34 216 ALA A N 1
ATOM 1713 C CA . ALA A 1 216 ? 14.890 -13.373 -44.235 1.00 44.34 216 ALA A CA 1
ATOM 1714 C C . ALA A 1 216 ? 13.950 -12.459 -45.038 1.00 44.34 216 ALA A C 1
ATOM 1716 O O . ALA A 1 216 ? 13.047 -11.848 -44.421 1.00 44.34 216 ALA A O 1
#

Radius of gyration: 21.78 Å; Cα contacts (8 Å, |Δi|>4): 317; chains: 1; bounding box: 42×32×80 Å

pLDDT: mean 89.42, std 12.07, range [44.34, 98.88]

Sequence (216 aa):
MSASISQTRRLALAGLVVALGLGLDQWTKRWAFTTLRQQPAKVLVEDWLELDYAFNPGSAFGMFGDEPGARTIFIVTTVFALLYIATLLWRPPGEARTRRVAATGTISLALMAAGALGNLIDRLWRLDEVRVRIADELQFWLLIEHPVKLSESLLRGRNYLDLPRYGVVDFIVVYYWPERRWPSFNVADTCLVVGVGLFLIYLARLDAKPGPDADA

Foldseek 3Di:
DQADDDLVVLVVLLVVLLCVLLVQQVVVLVCCCVPQVVHPWADPDALWKTWHKDWFQADDQNPPAPPPCRLVVLLVVLVVLLVVLVVCSNPPPAGFRHPVLSNLLSSLSSLQNSLSVSQNCQSVPPKDWDKAFCDPDGDVCCCVPPVPQVVVCVVVVHRIGTDIGGGDIFTIWTHDPSPDIDPTHTSSVVSNVVSVVSNVVSVVNRPDPDDPPPPD

Solvent-accessible surface area (backbone atoms only — not comparable to full-atom values): 11634 Å² total; per-residue (Å²): 127,80,32,76,70,56,67,69,61,48,53,52,51,23,50,50,45,22,52,51,46,29,50,52,25,56,49,50,42,52,49,37,59,76,67,25,54,99,48,78,66,45,73,77,40,86,71,39,32,33,39,40,58,40,77,38,53,28,51,56,92,80,40,58,53,88,46,84,62,32,39,57,52,54,49,54,54,42,52,54,50,47,54,51,46,51,48,40,72,76,52,57,98,66,76,40,71,36,51,64,47,44,46,41,40,37,48,11,49,16,25,31,43,14,9,48,48,42,51,44,50,24,47,74,72,34,71,48,78,41,79,45,69,60,51,100,64,78,59,64,62,49,60,74,77,36,46,66,61,49,50,55,23,53,76,68,74,43,62,44,42,81,40,84,38,45,20,31,67,22,34,43,35,43,36,86,47,87,81,46,73,47,79,63,35,38,60,23,55,49,28,31,54,52,10,51,55,40,34,53,53,30,55,60,61,59,70,64,71,84,67,91,75,82,84,118

Organism: NCBI:txid215803

Secondary structure (DSSP, 8-state):
---PPPHHHHHHHHHHHHHHHHHHHHHHHHHHHHHTTTS--EEEETTTEEEEEEEESS-BTTBSTT-TTHHHHHHHHHHHHHHHHHHHHHS-SS--SSHHHHHHHHHHHHHHHHHHHHHHHHHHH-EEEEEEE--SS--HHHHHH-HHHHHHHHHTT-SEEEEEEE-EEEEEEEBSSTT-BPPPB-HHHHHHHHHHHHHHHHHHHHH----GGG--

Nearest PDB structures (foldseek):
  5dir-assembly4_D  TM=8.904E-01  e=8.008E-08  Pseudomonas aeruginosa PAO1
  6ryp-assembly1_A  TM=7.666E-01  e=1.896E-08  Staphylococcus aureus
  6fms-assembly2_B  TM=8.442E-01  e=4.984E-07  Pseudomonas aeruginosa PAO1
  6ryo-assembly1_A  TM=7.713E-01  e=2.710E-07  Staphylococcus aureus
  6r6n-assembly1_A  TM=3.474E-01  e=7.801E+00  Candidatus Kuenenia stuttgartensis